Protein AF-A0A925X232-F1 (afdb_monomer_lite)

Structure (mmCIF, N/CA/C/O backbone):
data_AF-A0A925X232-F1
#
_entry.id   AF-A0A925X232-F1
#
loop_
_atom_site.group_PDB
_atom_site.id
_atom_site.type_symbol
_atom_site.label_atom_id
_atom_site.label_alt_id
_atom_site.label_comp_id
_atom_site.label_asym_id
_atom_site.label_entity_id
_atom_site.label_seq_id
_atom_site.pdbx_PDB_ins_code
_atom_site.Cartn_x
_atom_site.Cartn_y
_atom_site.Cartn_z
_atom_site.occupancy
_atom_site.B_iso_or_equiv
_atom_site.auth_seq_id
_atom_site.auth_comp_id
_atom_site.auth_asym_id
_atom_site.auth_atom_id
_atom_site.pdbx_PDB_model_num
ATOM 1 N N . ALA A 1 1 ? -29.803 0.325 6.740 1.00 43.59 1 ALA A N 1
ATOM 2 C CA . ALA A 1 1 ? -29.887 1.778 6.479 1.00 43.59 1 ALA A CA 1
ATOM 3 C C . ALA A 1 1 ? -28.722 2.531 7.123 1.00 43.59 1 ALA A C 1
ATOM 5 O O . ALA A 1 1 ? -27.833 2.917 6.386 1.00 43.59 1 ALA A O 1
ATOM 6 N N . LEU A 1 2 ? -28.638 2.641 8.457 1.00 39.12 2 LEU A N 1
ATOM 7 C CA . LEU A 1 2 ? -27.626 3.459 9.152 1.00 39.12 2 LEU A CA 1
ATOM 8 C C . LEU A 1 2 ? -26.164 3.173 8.756 1.00 39.12 2 LEU A C 1
ATOM 10 O O . LEU A 1 2 ? -25.426 4.108 8.491 1.00 39.12 2 LEU A O 1
ATOM 14 N N . THR A 1 3 ? -25.744 1.910 8.648 1.00 36.03 3 THR A N 1
ATOM 15 C CA . THR A 1 3 ? -24.366 1.562 8.241 1.00 36.03 3 THR A CA 1
ATOM 16 C C . THR A 1 3 ? -24.062 1.985 6.804 1.00 36.03 3 THR A C 1
ATOM 18 O O . THR A 1 3 ? -23.016 2.563 6.543 1.00 36.03 3 THR A O 1
ATOM 21 N N . ILE A 1 4 ? -25.006 1.762 5.883 1.00 44.44 4 ILE A N 1
ATOM 22 C CA . ILE A 1 4 ? -24.904 2.215 4.488 1.00 44.44 4 ILE A CA 1
ATOM 23 C C . ILE A 1 4 ? -24.858 3.742 4.452 1.00 44.44 4 ILE A C 1
ATOM 25 O O . ILE A 1 4 ? -24.004 4.308 3.782 1.00 44.44 4 ILE A O 1
ATOM 29 N N . SER A 1 5 ? -25.710 4.411 5.231 1.00 51.12 5 SER A N 1
ATOM 30 C CA . SER A 1 5 ? -25.704 5.864 5.364 1.00 51.12 5 SER A CA 1
ATOM 31 C C . SER A 1 5 ? -24.384 6.369 5.928 1.00 51.12 5 SER A C 1
ATOM 33 O O . SER A 1 5 ? -23.871 7.323 5.381 1.00 51.12 5 SER A O 1
ATOM 35 N N . ILE A 1 6 ? -23.788 5.729 6.938 1.00 49.84 6 ILE A N 1
ATOM 36 C CA . ILE A 1 6 ? -22.496 6.124 7.524 1.00 49.84 6 ILE A CA 1
ATOM 37 C C . ILE A 1 6 ? -21.345 5.886 6.552 1.00 49.84 6 ILE A C 1
ATOM 39 O O . ILE A 1 6 ? -20.446 6.712 6.479 1.00 49.84 6 ILE A O 1
ATOM 43 N N . THR A 1 7 ? -21.363 4.804 5.776 1.00 44.09 7 THR A N 1
ATOM 44 C CA . THR A 1 7 ? -20.347 4.558 4.747 1.00 44.09 7 THR A CA 1
ATOM 45 C C . THR A 1 7 ? -20.492 5.538 3.584 1.00 44.09 7 THR A C 1
ATOM 47 O O . THR A 1 7 ? -19.512 6.139 3.163 1.00 44.09 7 THR A O 1
ATOM 50 N N . ILE A 1 8 ? -21.708 5.784 3.093 1.00 54.88 8 ILE A N 1
ATOM 51 C CA . ILE A 1 8 ? -21.952 6.780 2.041 1.00 54.88 8 ILE A CA 1
ATOM 52 C C . ILE A 1 8 ? -21.641 8.191 2.556 1.00 54.88 8 ILE A C 1
ATOM 54 O O . ILE A 1 8 ? -20.971 8.950 1.862 1.00 54.88 8 ILE A O 1
ATOM 58 N N . LEU A 1 9 ? -22.052 8.531 3.781 1.00 54.78 9 LEU A N 1
ATOM 59 C CA . LEU A 1 9 ? -21.743 9.798 4.444 1.00 54.78 9 LEU A CA 1
ATOM 60 C C . LEU A 1 9 ? -20.267 9.917 4.768 1.00 54.78 9 LEU A C 1
ATOM 62 O O . LEU A 1 9 ? -19.789 11.035 4.756 1.00 54.78 9 LEU A O 1
ATOM 66 N N . SER A 1 10 ? -19.520 8.845 5.026 1.00 47.72 10 SER A N 1
ATOM 67 C CA . SER A 1 10 ? -18.073 8.941 5.218 1.00 47.72 10 SER A CA 1
ATOM 68 C C . SER A 1 10 ? -17.380 9.198 3.885 1.00 47.72 10 SER A C 1
ATOM 70 O O . SER A 1 10 ? -16.525 10.071 3.830 1.00 47.72 10 SER A O 1
ATOM 72 N N . PHE A 1 11 ? -17.815 8.573 2.786 1.00 50.44 11 PHE A N 1
ATOM 73 C CA . PHE A 1 11 ? -17.348 8.933 1.442 1.00 50.44 11 PHE A CA 1
ATOM 74 C C . PHE A 1 11 ? -17.720 10.374 1.062 1.00 50.44 11 PHE A C 1
ATOM 76 O O . PHE A 1 11 ? -16.871 11.101 0.547 1.00 50.44 11 PHE A O 1
ATOM 83 N N . TYR A 1 12 ? -18.946 10.821 1.353 1.00 64.25 12 TYR A N 1
ATOM 84 C CA . TYR A 1 12 ? -19.397 12.193 1.098 1.00 64.25 12 TYR A CA 1
ATOM 85 C C . TYR A 1 12 ? -18.728 13.215 2.015 1.00 64.25 12 TYR A C 1
ATOM 87 O O . TYR A 1 12 ? -18.355 14.277 1.540 1.00 64.25 12 TYR A O 1
ATOM 95 N N . SER A 1 13 ? -18.530 12.901 3.293 1.00 53.22 13 SER A N 1
ATOM 96 C CA . SER A 1 13 ? -17.837 13.755 4.266 1.00 53.22 13 SER A CA 1
ATOM 97 C C . SER A 1 13 ? -16.356 13.840 3.948 1.00 53.22 13 SER A C 1
ATOM 99 O O . SER A 1 13 ? -15.795 14.923 4.022 1.00 53.22 13 SER A O 1
ATOM 101 N N . VAL A 1 14 ? -15.725 12.737 3.528 1.00 52.53 14 VAL A N 1
ATOM 102 C CA . VAL A 1 14 ? -14.358 12.759 3.000 1.00 52.53 14 VAL A CA 1
ATOM 103 C C . VAL A 1 14 ? -14.327 13.631 1.755 1.00 52.53 14 VAL A C 1
ATOM 105 O O . VAL A 1 14 ? -13.532 14.554 1.717 1.00 52.53 14 VAL A O 1
ATOM 108 N N . ARG A 1 15 ? -15.225 13.431 0.782 1.00 55.16 15 ARG A N 1
ATOM 109 C CA . ARG A 1 15 ? -15.317 14.272 -0.423 1.00 55.16 15 ARG A CA 1
ATOM 110 C C . ARG A 1 15 ? -15.551 15.752 -0.097 1.00 55.16 15 ARG A C 1
ATOM 112 O O . ARG A 1 15 ? -14.930 16.604 -0.717 1.00 55.16 15 ARG A O 1
ATOM 119 N N . TRP A 1 16 ? -16.414 16.064 0.865 1.00 71.44 16 TRP A N 1
ATOM 120 C CA . TRP A 1 16 ? -16.738 17.424 1.294 1.00 71.44 16 TRP A CA 1
ATOM 121 C C . TRP A 1 16 ? -15.577 18.078 2.049 1.00 71.44 16 TRP A C 1
ATOM 123 O O . TRP A 1 16 ? -15.181 19.186 1.705 1.00 71.44 16 TRP A O 1
ATOM 133 N N . ALA A 1 17 ? -14.970 17.380 3.011 1.00 53.12 17 ALA A N 1
ATOM 134 C CA . ALA A 1 17 ? -13.800 17.863 3.743 1.00 53.12 17 ALA A CA 1
ATOM 135 C C . ALA A 1 17 ? -12.609 18.069 2.800 1.00 53.12 17 ALA A C 1
ATOM 137 O O . ALA A 1 17 ? -11.883 19.050 2.898 1.00 53.12 17 ALA A O 1
ATOM 138 N N . VAL A 1 18 ? -12.444 17.167 1.839 1.00 50.31 18 VAL A N 1
ATOM 139 C CA . VAL A 1 18 ? -11.469 17.287 0.760 1.00 50.31 18 VAL A CA 1
ATOM 140 C C . VAL A 1 18 ? -11.772 18.547 -0.065 1.00 50.31 18 VAL A C 1
ATOM 142 O O . VAL A 1 18 ? -10.903 19.411 -0.140 1.00 50.31 18 VAL A O 1
ATOM 145 N N . ASN A 1 19 ? -13.011 18.742 -0.535 1.00 56.12 19 ASN A N 1
ATOM 146 C CA . ASN A 1 19 ? -13.443 19.946 -1.264 1.00 56.12 19 ASN A CA 1
ATOM 147 C C . ASN A 1 19 ? -13.218 21.267 -0.509 1.00 56.12 19 ASN A C 1
ATOM 149 O O . ASN A 1 19 ? -12.920 22.272 -1.147 1.00 56.12 19 ASN A O 1
ATOM 153 N N . TYR A 1 20 ? -13.395 21.281 0.814 1.00 59.12 20 TYR A N 1
ATOM 154 C CA . TYR A 1 20 ? -13.383 22.511 1.608 1.00 59.12 20 TYR A CA 1
ATOM 155 C C . TYR A 1 20 ? -11.999 22.867 2.174 1.00 59.12 20 TYR A C 1
ATOM 157 O O . TYR A 1 20 ? -11.682 24.044 2.320 1.00 59.12 20 TYR A O 1
ATOM 165 N N . PHE A 1 21 ? -11.166 21.868 2.489 1.00 51.00 21 PHE A N 1
ATOM 166 C CA . PHE A 1 21 ? -9.892 22.074 3.193 1.00 51.00 21 PHE A CA 1
ATOM 167 C C . PHE A 1 21 ? -8.639 21.877 2.333 1.00 51.00 21 PHE A C 1
ATOM 169 O O . PHE A 1 21 ? -7.534 22.116 2.823 1.00 51.00 21 PHE A O 1
ATOM 176 N N . ALA A 1 22 ? -8.753 21.434 1.078 1.00 44.62 22 ALA A N 1
ATOM 177 C CA . ALA A 1 22 ? -7.570 21.327 0.230 1.00 44.62 22 ALA A CA 1
ATOM 178 C C . ALA A 1 22 ? -7.110 22.700 -0.294 1.00 44.62 22 ALA A C 1
ATOM 180 O O . ALA A 1 22 ? -7.938 23.518 -0.698 1.00 44.62 22 ALA A O 1
ATOM 181 N N . PRO A 1 23 ? -5.791 22.963 -0.309 1.00 41.16 23 PRO A N 1
ATOM 182 C CA . PRO A 1 23 ? -5.246 24.203 -0.848 1.00 41.16 23 PRO A CA 1
ATOM 183 C C . PRO A 1 23 ? -5.567 24.354 -2.344 1.00 41.16 23 PRO A C 1
ATOM 185 O O . PRO A 1 23 ? -5.636 23.367 -3.079 1.00 41.16 23 PRO A O 1
ATOM 188 N N . LYS A 1 24 ? -5.753 25.604 -2.793 1.00 45.56 24 LYS A N 1
ATOM 189 C CA . LYS A 1 24 ? -6.000 25.941 -4.205 1.00 45.56 24 LYS A CA 1
ATOM 190 C C . LYS A 1 24 ? -4.838 25.485 -5.096 1.00 45.56 24 LYS A C 1
ATOM 192 O O . LYS A 1 24 ? -3.680 25.609 -4.709 1.00 45.56 24 LYS A O 1
ATOM 197 N N . THR A 1 25 ? -5.210 25.006 -6.286 1.00 44.69 25 THR A N 1
ATOM 198 C CA . THR A 1 25 ? -4.394 24.687 -7.473 1.00 44.69 25 THR A CA 1
ATOM 199 C C . THR A 1 25 ? -2.964 25.218 -7.415 1.00 44.69 25 THR A C 1
ATOM 201 O O . THR A 1 25 ? -2.731 26.419 -7.547 1.00 44.69 25 THR A O 1
ATOM 204 N N . VAL A 1 26 ? -2.002 24.312 -7.280 1.00 41.12 26 VAL A N 1
ATOM 205 C CA . VAL A 1 26 ? -0.580 24.622 -7.434 1.00 41.12 26 VAL A CA 1
ATOM 206 C C . VAL A 1 26 ? -0.100 23.874 -8.675 1.00 41.12 26 VAL A C 1
ATOM 208 O O . VAL A 1 26 ? -0.527 22.742 -8.916 1.00 41.12 26 VAL A O 1
ATOM 211 N N . ALA A 1 27 ? 0.739 24.514 -9.491 1.00 45.81 27 ALA A N 1
ATOM 212 C CA . ALA A 1 27 ? 1.259 23.914 -10.715 1.00 45.81 27 ALA A CA 1
ATOM 213 C C . ALA A 1 27 ? 1.871 22.533 -10.418 1.00 45.81 27 ALA A C 1
ATOM 215 O O . ALA A 1 27 ? 2.643 22.383 -9.471 1.00 45.81 27 ALA A O 1
ATOM 216 N N . PHE A 1 28 ? 1.515 21.527 -11.220 1.00 41.28 28 PHE A N 1
ATOM 217 C CA . PHE A 1 28 ? 1.884 20.118 -11.020 1.00 41.28 28 PHE A CA 1
ATOM 218 C C . PHE A 1 28 ? 3.396 19.911 -10.801 1.00 41.28 28 PHE A C 1
ATOM 220 O O . PHE A 1 28 ? 3.807 19.142 -9.933 1.00 41.28 28 PHE A O 1
ATOM 227 N N . GLU A 1 29 ? 4.227 20.668 -11.518 1.00 46.31 29 GLU A N 1
ATOM 228 C CA . GLU A 1 29 ? 5.691 20.625 -11.402 1.00 46.31 29 GLU A CA 1
ATOM 229 C C . GLU A 1 29 ? 6.214 21.156 -10.055 1.00 46.31 29 GLU A C 1
ATOM 231 O O . GLU A 1 29 ? 7.268 20.723 -9.593 1.00 46.31 29 GLU A O 1
ATOM 236 N N . ALA A 1 30 ? 5.463 22.036 -9.385 1.00 43.41 30 ALA A N 1
ATOM 237 C CA . ALA A 1 30 ? 5.815 22.607 -8.085 1.00 43.41 30 ALA A CA 1
ATOM 238 C C . ALA A 1 30 ? 5.356 21.747 -6.888 1.00 43.41 30 ALA A C 1
ATOM 240 O O . ALA A 1 30 ? 5.832 21.952 -5.771 1.00 43.41 30 ALA A O 1
ATOM 241 N N . LEU A 1 31 ? 4.451 20.779 -7.095 1.00 42.81 31 LEU A N 1
ATOM 242 C CA . LEU A 1 31 ? 3.881 19.950 -6.022 1.00 42.81 31 LEU A CA 1
ATOM 243 C C . LEU A 1 31 ? 4.514 18.571 -5.854 1.00 42.81 31 LEU A C 1
ATOM 245 O O . LEU A 1 31 ? 4.272 17.933 -4.827 1.00 42.81 31 LEU A O 1
ATOM 249 N N . ALA A 1 32 ? 5.302 18.096 -6.819 1.00 43.72 32 ALA A N 1
ATOM 250 C CA . ALA A 1 32 ? 5.958 16.793 -6.748 1.00 43.72 32 ALA A CA 1
ATOM 251 C C . ALA A 1 32 ? 7.129 16.813 -5.744 1.00 43.72 32 ALA A C 1
ATOM 253 O O . ALA A 1 32 ? 8.289 16.586 -6.0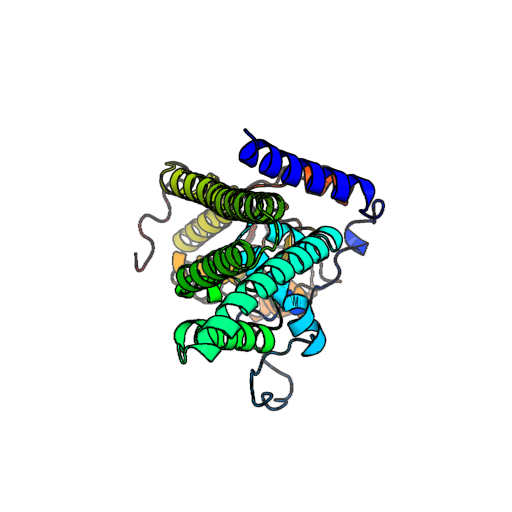92 1.00 43.72 32 ALA A O 1
ATOM 254 N N . GLN A 1 33 ? 6.836 17.092 -4.473 1.00 45.75 33 GLN A N 1
ATOM 255 C CA . GLN A 1 33 ? 7.783 16.902 -3.390 1.00 45.75 33 GLN A CA 1
ATOM 256 C C . GLN A 1 33 ? 8.082 15.410 -3.279 1.00 45.75 33 GLN A C 1
ATOM 258 O O . GLN A 1 33 ? 7.189 14.558 -3.237 1.00 45.75 33 GLN A O 1
ATOM 263 N N . ILE A 1 34 ? 9.373 15.095 -3.262 1.00 40.97 34 ILE A N 1
ATOM 264 C CA . ILE A 1 34 ? 9.848 13.750 -2.977 1.00 40.97 34 ILE A CA 1
ATOM 265 C C . ILE A 1 34 ? 9.330 13.394 -1.585 1.00 40.97 34 ILE A C 1
ATOM 267 O O . ILE A 1 34 ? 9.627 14.100 -0.626 1.00 40.97 34 ILE A O 1
ATOM 271 N N . ASP A 1 35 ? 8.569 12.307 -1.475 1.00 44.50 35 ASP A N 1
ATOM 272 C CA . ASP A 1 35 ? 8.321 11.666 -0.191 1.00 44.50 35 ASP A CA 1
ATOM 273 C C . ASP A 1 35 ? 9.457 10.653 0.029 1.00 44.50 35 ASP A C 1
ATOM 275 O O . ASP A 1 35 ? 9.360 9.515 -0.445 1.00 44.50 35 ASP A O 1
ATOM 279 N N . PRO A 1 36 ? 10.567 11.029 0.699 1.00 39.50 36 PRO A N 1
ATOM 280 C CA . PRO A 1 36 ? 11.709 10.137 0.878 1.00 39.50 36 PRO A CA 1
ATOM 281 C C . PRO A 1 36 ? 11.335 8.867 1.646 1.00 39.50 36 PRO A C 1
ATOM 283 O O . PRO A 1 36 ? 12.062 7.880 1.583 1.00 39.50 36 PRO A O 1
ATOM 286 N N . SER A 1 37 ? 10.193 8.855 2.343 1.00 40.78 37 SER A N 1
ATOM 287 C CA . SER A 1 37 ? 9.725 7.674 3.055 1.00 40.78 37 SER A CA 1
ATOM 288 C C . SER A 1 37 ? 9.126 6.606 2.122 1.00 40.78 37 SER A C 1
ATOM 290 O O . SER A 1 37 ? 9.208 5.426 2.445 1.00 40.78 37 SER A O 1
ATOM 292 N N . ALA A 1 38 ? 8.625 6.972 0.932 1.00 38.72 38 ALA A N 1
ATOM 293 C CA . ALA A 1 38 ? 8.134 6.026 -0.083 1.00 38.72 38 ALA A CA 1
ATOM 294 C C . ALA A 1 38 ? 9.251 5.392 -0.942 1.00 38.72 38 ALA A C 1
ATOM 296 O O . ALA A 1 38 ? 8.985 4.473 -1.711 1.00 38.72 38 ALA A O 1
ATOM 297 N N . ILE A 1 39 ? 10.490 5.886 -0.827 1.00 42.16 39 ILE A N 1
ATOM 298 C CA . ILE A 1 39 ? 11.656 5.460 -1.625 1.00 42.16 39 ILE A CA 1
ATOM 299 C C . ILE A 1 39 ? 12.419 4.300 -0.963 1.00 42.16 39 ILE A C 1
ATOM 301 O O . ILE A 1 39 ? 13.163 3.582 -1.623 1.00 42.16 39 ILE A O 1
ATOM 305 N N . LEU A 1 40 ? 12.223 4.075 0.337 1.00 41.25 40 LEU A N 1
ATOM 306 C CA . LEU A 1 40 ? 13.104 3.220 1.143 1.00 41.25 40 LEU A CA 1
ATOM 307 C C . LEU A 1 40 ? 12.519 1.836 1.467 1.00 41.25 40 LEU A C 1
ATOM 309 O O . LEU A 1 40 ? 13.087 1.109 2.277 1.00 41.25 40 LEU A O 1
ATOM 313 N N . GLY A 1 41 ? 11.384 1.485 0.859 1.00 36.94 41 GLY A N 1
ATOM 314 C CA . GLY A 1 41 ? 10.604 0.305 1.229 1.00 36.94 41 GLY A CA 1
ATOM 315 C C . GLY A 1 41 ? 11.040 -1.021 0.611 1.00 36.94 41 GLY A C 1
ATOM 316 O O . GLY A 1 41 ? 10.651 -2.045 1.150 1.00 36.94 41 GLY A O 1
ATOM 317 N N . ASP A 1 42 ? 11.813 -1.044 -0.477 1.00 35.00 42 ASP A N 1
ATOM 318 C CA . ASP A 1 42 ? 12.247 -2.306 -1.087 1.00 35.00 42 ASP A CA 1
ATOM 319 C C . ASP A 1 42 ? 13.458 -2.095 -2.018 1.00 35.00 42 ASP A C 1
ATOM 321 O O . ASP A 1 42 ? 13.346 -1.515 -3.097 1.00 35.00 42 ASP A O 1
ATOM 325 N N . THR A 1 43 ? 14.617 -2.635 -1.617 1.00 35.66 43 THR A N 1
ATOM 326 C CA . THR A 1 43 ? 15.815 -2.887 -2.451 1.00 35.66 43 THR A CA 1
ATOM 327 C C . THR A 1 43 ? 16.451 -1.676 -3.159 1.00 35.66 43 THR A C 1
ATOM 329 O O . THR A 1 43 ? 16.371 -1.535 -4.375 1.00 35.66 43 THR A O 1
ATOM 332 N N . GLN A 1 44 ? 17.202 -0.854 -2.416 1.00 34.41 44 GLN A N 1
ATOM 333 C CA . GLN A 1 44 ? 18.351 -0.142 -2.993 1.00 34.41 44 GLN A CA 1
ATOM 334 C C . GLN A 1 44 ? 19.637 -0.908 -2.647 1.00 34.41 44 GLN A C 1
ATOM 336 O O . GLN A 1 44 ? 20.158 -0.789 -1.540 1.00 34.41 44 GLN A O 1
ATOM 341 N N . LEU A 1 45 ? 20.173 -1.670 -3.604 1.00 35.19 45 LEU A N 1
ATOM 342 C CA . LEU A 1 45 ? 21.614 -1.922 -3.664 1.00 35.19 45 LEU A CA 1
ATOM 343 C C . LEU A 1 45 ? 22.258 -0.615 -4.144 1.00 35.19 45 LEU A C 1
ATOM 345 O O . LEU A 1 45 ? 22.444 -0.399 -5.337 1.00 35.19 45 LEU A O 1
ATOM 349 N N . THR A 1 46 ? 22.506 0.320 -3.226 1.00 36.00 46 THR A N 1
ATOM 350 C CA . THR A 1 46 ? 23.349 1.482 -3.531 1.00 36.00 46 THR A CA 1
ATOM 351 C C . THR A 1 46 ? 24.801 1.031 -3.568 1.00 36.00 46 THR A C 1
ATOM 353 O O . THR A 1 46 ? 25.425 0.864 -2.521 1.00 36.00 46 THR A O 1
ATOM 356 N N . GLU A 1 47 ? 25.340 0.866 -4.774 1.00 38.53 47 GLU A N 1
ATOM 357 C CA . GLU A 1 47 ? 26.770 1.035 -5.011 1.00 38.53 47 GLU A CA 1
ATOM 358 C C . GLU A 1 47 ? 27.160 2.468 -4.613 1.00 38.53 47 GLU A C 1
ATOM 360 O O . GLU A 1 47 ? 26.500 3.434 -4.994 1.00 38.53 47 GLU A O 1
ATOM 365 N N . THR A 1 48 ? 28.257 2.594 -3.867 1.00 37.94 48 THR A N 1
ATOM 366 C CA . THR A 1 48 ? 28.981 3.836 -3.530 1.00 37.94 48 THR A CA 1
ATOM 367 C C . THR A 1 48 ? 28.333 4.782 -2.503 1.00 37.94 48 THR A C 1
ATOM 369 O O . THR A 1 48 ? 27.578 5.694 -2.825 1.00 37.94 48 THR A O 1
ATOM 372 N N . GLY A 1 49 ? 28.719 4.614 -1.229 1.00 31.80 49 GLY A N 1
ATOM 373 C CA . GLY A 1 49 ? 28.553 5.639 -0.191 1.00 31.80 49 GLY A CA 1
ATOM 374 C C . GLY A 1 49 ? 28.552 5.087 1.236 1.00 31.80 49 GLY A C 1
ATOM 375 O O . GLY A 1 49 ? 27.498 4.697 1.726 1.00 31.80 49 GLY A O 1
ATOM 376 N N . GLY A 1 50 ? 29.732 5.076 1.873 1.00 30.83 50 GLY A N 1
ATOM 377 C CA . GLY A 1 50 ? 30.006 4.922 3.314 1.00 30.83 50 GLY A CA 1
ATOM 378 C C . GLY A 1 50 ? 28.956 4.209 4.174 1.00 30.83 50 GLY A C 1
ATOM 379 O O . GLY A 1 50 ? 27.933 4.785 4.548 1.00 30.83 50 GLY A O 1
ATOM 380 N N . THR A 1 51 ? 29.263 2.978 4.576 1.00 33.91 51 THR A N 1
ATOM 381 C CA . THR A 1 51 ? 28.550 2.204 5.599 1.00 33.91 51 THR A CA 1
ATOM 382 C C . THR A 1 51 ? 28.539 2.939 6.943 1.00 33.91 51 THR A C 1
ATOM 384 O O . THR A 1 51 ? 29.396 2.722 7.795 1.00 33.91 51 THR A O 1
ATOM 387 N N . LYS A 1 52 ? 27.550 3.812 7.161 1.00 38.03 52 LYS A N 1
ATOM 388 C CA . LYS A 1 52 ? 27.118 4.157 8.519 1.00 38.03 52 LYS A CA 1
ATOM 389 C C . LYS A 1 52 ? 26.433 2.926 9.105 1.00 38.03 52 LYS A C 1
ATOM 391 O O . LYS A 1 52 ? 25.552 2.361 8.455 1.00 38.03 52 LYS A O 1
ATOM 396 N N . ALA A 1 53 ? 26.903 2.506 10.277 1.00 34.59 53 ALA A N 1
ATOM 397 C CA . ALA A 1 53 ? 26.478 1.286 10.947 1.00 34.59 53 ALA A CA 1
ATOM 398 C C . ALA A 1 53 ? 24.941 1.204 11.062 1.00 34.59 53 ALA A C 1
ATOM 400 O O . ALA A 1 53 ? 24.291 2.234 11.268 1.00 34.59 53 ALA A O 1
ATOM 401 N N . PRO A 1 54 ? 24.353 0.006 10.901 1.00 40.47 54 PRO A N 1
ATOM 402 C CA . PRO A 1 54 ? 22.934 -0.211 11.140 1.00 40.47 54 PRO A CA 1
ATOM 403 C C . PRO A 1 54 ? 22.588 0.182 12.581 1.00 40.47 54 PRO A C 1
ATOM 405 O O . PRO A 1 54 ? 23.235 -0.261 13.526 1.00 40.47 54 PRO A O 1
ATOM 408 N N . ASP A 1 55 ? 21.574 1.032 12.735 1.00 44.66 55 ASP A N 1
ATOM 409 C CA . ASP A 1 55 ? 21.023 1.378 14.044 1.00 44.66 55 ASP A CA 1
ATOM 410 C C . ASP A 1 55 ? 20.408 0.113 14.660 1.00 44.66 55 ASP A C 1
ATOM 412 O O . ASP A 1 55 ? 19.616 -0.572 13.997 1.00 44.66 55 ASP A O 1
ATOM 416 N N . ILE A 1 56 ? 20.825 -0.212 15.888 1.00 46.88 56 ILE A N 1
ATOM 417 C CA . ILE A 1 56 ? 20.852 -1.567 16.479 1.00 46.88 56 ILE A CA 1
ATOM 418 C C . ILE A 1 56 ? 19.474 -2.251 16.540 1.00 46.88 56 ILE A C 1
ATOM 420 O O . ILE A 1 56 ? 19.412 -3.472 16.654 1.00 46.88 56 ILE A O 1
ATOM 424 N N . PHE A 1 57 ? 18.368 -1.518 16.372 1.00 50.69 57 PHE A N 1
ATOM 425 C CA . PHE A 1 57 ? 17.031 -2.116 16.346 1.00 50.69 57 PHE A CA 1
ATOM 426 C C . PHE A 1 57 ? 16.360 -2.250 14.969 1.00 50.69 57 PHE A C 1
ATOM 428 O O . PHE A 1 57 ? 15.481 -3.100 14.868 1.00 50.69 57 PHE A O 1
ATOM 435 N N . THR A 1 58 ? 16.722 -1.512 13.898 1.00 46.97 58 THR A N 1
ATOM 436 C CA . THR A 1 58 ? 15.976 -1.662 12.614 1.00 46.97 58 THR A CA 1
ATOM 437 C C . THR A 1 58 ? 16.661 -1.390 11.278 1.00 46.97 58 THR A C 1
ATOM 439 O O . THR A 1 58 ? 16.054 -1.713 10.259 1.00 46.97 58 THR A O 1
ATOM 442 N N . GLY A 1 59 ? 17.859 -0.807 11.189 1.00 46.19 59 GLY A N 1
ATOM 443 C CA . GLY A 1 59 ? 18.524 -0.634 9.881 1.00 46.19 59 GLY A CA 1
ATOM 444 C C . GLY A 1 59 ? 17.725 0.107 8.780 1.00 46.19 59 GLY A C 1
ATOM 445 O O . GLY A 1 59 ? 18.131 0.085 7.619 1.00 46.19 59 GLY A O 1
ATOM 446 N N . THR A 1 60 ? 16.608 0.782 9.091 1.00 44.53 60 THR A N 1
ATOM 447 C CA . THR A 1 60 ? 15.803 1.515 8.101 1.00 44.53 60 THR A CA 1
ATOM 448 C C . THR A 1 60 ? 16.186 2.992 8.099 1.00 44.53 60 THR A C 1
ATOM 450 O O . THR A 1 60 ? 16.048 3.697 9.096 1.00 44.53 60 THR A O 1
ATOM 453 N N . ARG A 1 61 ? 16.647 3.497 6.945 1.00 47.00 61 ARG A N 1
ATOM 454 C CA . ARG A 1 61 ? 17.057 4.900 6.709 1.00 47.00 61 ARG A CA 1
ATOM 455 C C . ARG A 1 61 ? 15.879 5.902 6.703 1.00 47.00 61 ARG A C 1
ATOM 457 O O . ARG A 1 61 ? 15.873 6.852 5.926 1.00 47.00 61 ARG A O 1
ATOM 464 N N . GLY A 1 62 ? 14.853 5.711 7.532 1.00 52.88 62 GLY A N 1
ATOM 465 C CA . GLY A 1 62 ? 13.715 6.627 7.624 1.00 52.88 62 GLY A CA 1
ATOM 466 C C . GLY A 1 62 ? 14.013 7.817 8.538 1.00 52.88 62 GLY A C 1
ATOM 467 O O . GLY A 1 62 ? 14.238 7.628 9.726 1.00 52.88 62 GLY A O 1
ATOM 468 N N . ARG A 1 63 ? 13.934 9.053 8.023 1.00 55.59 63 ARG A N 1
ATOM 469 C CA . ARG A 1 63 ? 14.059 10.306 8.809 1.00 55.59 63 ARG A CA 1
ATOM 470 C C . ARG A 1 63 ? 12.936 10.535 9.845 1.00 55.59 63 ARG A C 1
ATOM 472 O O . ARG A 1 63 ? 12.927 11.580 10.489 1.00 55.59 63 ARG A O 1
ATOM 479 N N . SER A 1 64 ? 11.976 9.619 10.003 1.00 65.38 64 SER A N 1
ATOM 480 C CA . SER A 1 64 ? 10.897 9.779 10.986 1.00 65.38 64 SER A CA 1
ATOM 481 C C . SER A 1 64 ? 11.376 9.331 12.371 1.00 65.38 64 SER A C 1
ATOM 483 O O . SER A 1 64 ? 11.732 8.168 12.578 1.00 65.38 64 SER A O 1
ATOM 485 N N . GLY A 1 65 ? 11.423 10.269 13.321 1.00 80.06 65 GLY A N 1
ATOM 486 C CA . GLY A 1 65 ? 11.780 9.978 14.712 1.00 80.06 65 GLY A CA 1
ATOM 487 C C . GLY A 1 65 ? 10.711 9.134 15.414 1.00 80.06 65 GLY A C 1
ATOM 488 O O . GLY A 1 65 ? 9.545 9.144 15.013 1.00 80.06 65 GLY A O 1
ATOM 489 N N . TYR A 1 66 ? 11.077 8.436 16.493 1.00 84.12 66 TYR A N 1
ATOM 490 C CA . TYR A 1 66 ? 10.166 7.541 17.227 1.00 84.12 66 TYR A CA 1
ATOM 491 C C . TYR A 1 66 ? 8.856 8.211 17.662 1.00 84.12 66 TYR A C 1
ATOM 493 O O . TYR A 1 66 ? 7.802 7.589 17.572 1.00 84.12 66 TYR A O 1
ATOM 501 N N . VAL A 1 67 ? 8.887 9.496 18.034 1.00 85.12 67 VAL A N 1
ATOM 502 C CA . VAL A 1 67 ? 7.678 10.270 18.371 1.00 85.12 67 VAL A CA 1
ATOM 503 C C . VAL A 1 67 ? 6.717 10.344 17.185 1.00 85.12 67 VAL A C 1
ATOM 505 O O . VAL A 1 67 ? 5.532 10.071 17.335 1.00 85.12 67 VAL A O 1
ATOM 508 N N . THR A 1 68 ? 7.213 10.652 15.984 1.00 83.88 68 THR A N 1
ATOM 509 C CA . THR A 1 68 ? 6.366 10.713 14.780 1.00 83.88 68 THR A CA 1
ATOM 510 C C . THR A 1 68 ? 5.800 9.346 14.403 1.00 83.88 68 THR A C 1
ATOM 512 O O . THR A 1 68 ? 4.643 9.260 13.995 1.00 83.88 68 THR A O 1
ATOM 515 N N . ARG A 1 69 ? 6.575 8.270 14.601 1.00 86.75 69 ARG A N 1
ATOM 516 C CA . ARG A 1 69 ? 6.112 6.891 14.391 1.00 86.75 69 ARG A CA 1
ATOM 517 C C . ARG A 1 69 ? 5.000 6.536 15.369 1.00 86.75 69 ARG A C 1
ATOM 519 O O . ARG A 1 69 ? 3.953 6.064 14.943 1.00 86.75 69 ARG A O 1
ATOM 526 N N . LEU A 1 70 ? 5.201 6.842 16.652 1.00 89.56 70 LEU A N 1
ATOM 527 C CA . LEU A 1 70 ? 4.204 6.629 17.693 1.00 89.56 70 LEU A CA 1
ATOM 528 C C . LEU A 1 70 ? 2.936 7.434 17.410 1.00 89.56 70 LEU A C 1
ATOM 530 O O . LEU A 1 70 ? 1.862 6.856 17.402 1.00 89.56 70 LEU A O 1
ATOM 534 N N . LEU A 1 71 ? 3.031 8.728 17.094 1.00 87.69 71 LEU A N 1
ATOM 535 C CA . LEU A 1 71 ? 1.866 9.546 16.728 1.00 87.69 71 LEU A CA 1
ATOM 536 C 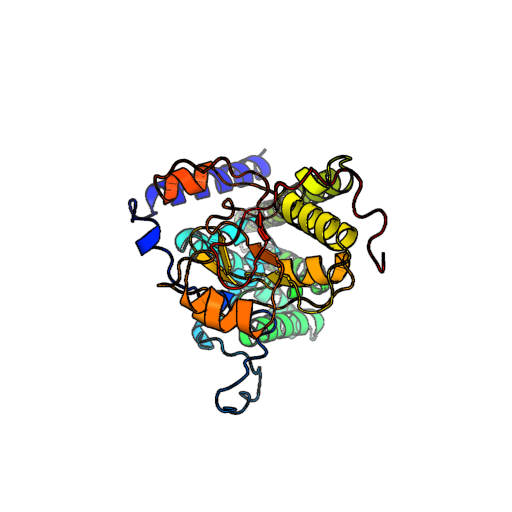C . LEU A 1 71 ? 1.118 8.970 15.516 1.00 87.69 71 LEU A C 1
ATOM 538 O O . LEU A 1 71 ? -0.112 8.986 15.487 1.00 87.69 71 LEU A O 1
ATOM 542 N N . GLY A 1 72 ? 1.850 8.399 14.557 1.00 88.56 72 GLY A N 1
ATOM 543 C CA . GLY A 1 72 ? 1.303 7.679 13.412 1.00 88.56 72 GLY A CA 1
ATOM 544 C C . GLY A 1 72 ? 0.730 6.294 13.732 1.00 88.56 72 GLY A C 1
ATOM 545 O O . GLY A 1 72 ? 0.151 5.681 12.838 1.00 88.56 72 GLY A O 1
ATOM 546 N N . TYR A 1 73 ? 0.828 5.786 14.964 1.00 93.38 73 TYR A N 1
ATOM 547 C CA . TYR A 1 73 ? 0.382 4.436 15.328 1.00 93.38 73 TYR A CA 1
ATOM 548 C C . TYR A 1 73 ? -1.089 4.186 15.003 1.00 93.38 73 TYR A C 1
ATOM 550 O O . TYR A 1 73 ? -1.431 3.136 14.459 1.00 93.38 73 TYR A O 1
ATOM 558 N N . GLY A 1 74 ? -1.952 5.184 15.216 1.00 94.62 74 GLY A N 1
ATOM 559 C CA . GLY A 1 74 ? -3.357 5.105 14.823 1.00 94.62 74 GLY A CA 1
ATOM 560 C C . GLY A 1 74 ? -3.547 4.749 13.341 1.00 94.62 74 GLY A C 1
ATOM 561 O O . GLY A 1 74 ? -4.402 3.930 13.007 1.00 94.62 74 GLY A O 1
ATOM 562 N N . THR A 1 75 ? -2.700 5.248 12.434 1.00 93.31 75 THR A N 1
ATOM 563 C CA . THR A 1 75 ? -2.833 4.932 10.997 1.00 93.31 75 THR A CA 1
ATOM 564 C C . THR A 1 75 ? -2.705 3.446 10.678 1.00 93.31 75 THR A C 1
ATOM 566 O O . THR A 1 75 ? -3.316 2.979 9.721 1.00 93.31 75 THR A O 1
ATOM 569 N N . TRP A 1 76 ? -1.987 2.668 11.495 1.00 94.00 76 TRP A N 1
ATOM 570 C CA . TRP A 1 76 ? -1.892 1.220 11.318 1.00 94.00 76 TRP A CA 1
ATOM 571 C C . TRP A 1 76 ? -3.248 0.536 11.485 1.00 94.00 76 TRP A C 1
ATOM 573 O O . TRP A 1 76 ? -3.639 -0.270 10.639 1.00 94.00 76 TRP A O 1
ATOM 583 N N . PHE A 1 77 ? -3.982 0.887 12.545 1.00 95.44 77 PHE A N 1
ATOM 584 C CA . PHE A 1 77 ? -5.304 0.325 12.817 1.00 95.44 77 PHE A CA 1
ATOM 585 C C . PHE A 1 77 ? -6.323 0.783 11.785 1.00 95.44 77 PHE A C 1
ATOM 587 O O . PHE A 1 77 ? -7.093 -0.035 11.284 1.00 95.44 77 PHE A O 1
ATOM 594 N N . SER A 1 78 ? -6.319 2.065 11.415 1.00 95.00 78 SER A N 1
ATOM 595 C CA . SER A 1 78 ? -7.282 2.547 10.427 1.00 95.00 78 SER A CA 1
ATOM 596 C C . SER A 1 78 ? -7.017 1.992 9.031 1.00 95.00 78 SER A C 1
ATOM 598 O O . SER A 1 78 ? -7.969 1.638 8.346 1.00 95.00 78 SER A O 1
ATOM 600 N N . TYR A 1 79 ? -5.758 1.814 8.620 1.00 92.44 79 TYR A N 1
ATOM 601 C CA . TYR A 1 79 ? -5.422 1.194 7.331 1.00 92.44 79 TYR A CA 1
ATOM 602 C C . TYR A 1 79 ? -5.702 -0.308 7.281 1.00 92.44 79 TYR A C 1
ATOM 604 O O . TYR A 1 79 ? -5.857 -0.847 6.180 1.00 92.44 79 TYR A O 1
ATOM 612 N N . LEU A 1 80 ? -5.706 -0.976 8.438 1.00 94.00 80 LEU A N 1
ATOM 613 C CA . LEU A 1 80 ? -6.088 -2.378 8.567 1.00 94.00 80 LEU A CA 1
ATOM 614 C C . LEU A 1 80 ? -7.610 -2.542 8.496 1.00 94.00 80 LEU A C 1
ATOM 616 O O . LEU A 1 80 ? -8.097 -3.387 7.758 1.00 94.00 80 LEU A O 1
ATOM 620 N N . LEU A 1 81 ? -8.352 -1.735 9.257 1.00 94.69 81 LEU A N 1
ATOM 621 C CA . LEU A 1 81 ? -9.796 -1.899 9.438 1.00 94.69 81 LEU A CA 1
ATOM 622 C C . LEU A 1 81 ? -10.627 -1.199 8.353 1.00 94.69 81 LEU A C 1
ATOM 624 O O . LEU A 1 81 ? -11.662 -1.715 7.937 1.00 94.69 81 LEU A O 1
ATOM 628 N N . TRP A 1 82 ? -10.157 -0.055 7.857 1.00 93.94 82 TRP A N 1
ATOM 629 C CA . TRP A 1 82 ? -10.788 0.727 6.796 1.00 93.94 82 TRP A CA 1
ATOM 630 C C . TRP A 1 82 ? -9.768 1.022 5.698 1.00 93.94 82 TRP A C 1
ATOM 632 O O . TRP A 1 82 ? -9.240 2.127 5.591 1.00 93.94 82 TRP A O 1
ATOM 642 N N . GLN A 1 83 ? -9.516 0.046 4.826 1.00 86.81 83 GLN A N 1
ATOM 643 C CA . GLN A 1 83 ? -8.573 0.188 3.712 1.00 86.81 83 GLN A CA 1
ATOM 644 C C . GLN A 1 83 ? -8.765 1.459 2.846 1.00 86.81 83 GLN A C 1
ATOM 646 O O . GLN A 1 83 ? -7.744 2.012 2.424 1.00 86.81 83 GLN A O 1
ATOM 651 N N . PRO A 1 84 ? -9.985 2.012 2.629 1.00 85.75 84 PRO A N 1
ATOM 652 C CA . PRO A 1 84 ? -10.146 3.305 1.955 1.00 85.75 84 PRO A CA 1
ATOM 653 C C . PRO A 1 84 ? -9.398 4.470 2.625 1.00 85.75 84 PRO A C 1
ATOM 655 O O . PRO A 1 84 ? -8.987 5.401 1.940 1.00 85.75 84 PRO A O 1
ATOM 658 N N . MET A 1 85 ? -9.125 4.412 3.933 1.00 87.81 85 MET A N 1
ATOM 659 C CA . MET A 1 85 ? -8.355 5.444 4.643 1.00 87.81 85 MET A CA 1
ATOM 660 C C . MET A 1 85 ? -6.902 5.554 4.164 1.00 87.81 85 MET A C 1
ATOM 662 O O . MET A 1 85 ? -6.265 6.579 4.400 1.00 87.81 85 MET A O 1
ATOM 666 N N . ARG A 1 86 ? -6.384 4.575 3.403 1.00 82.50 86 ARG A N 1
ATOM 667 C CA . ARG A 1 86 ? -5.075 4.674 2.723 1.00 82.50 86 ARG A CA 1
ATOM 668 C C . ARG A 1 86 ? -5.002 5.826 1.714 1.00 82.50 86 ARG A C 1
ATOM 670 O O . ARG A 1 86 ? -3.902 6.264 1.366 1.00 82.50 86 ARG A O 1
ATOM 677 N N . LEU A 1 87 ? -6.151 6.366 1.301 1.00 73.12 87 LEU A N 1
ATOM 678 C CA . LEU A 1 87 ? -6.259 7.647 0.595 1.00 73.12 87 LEU A CA 1
ATOM 679 C C . LEU A 1 87 ? -5.552 8.795 1.333 1.00 73.12 87 LEU A C 1
ATOM 681 O O . LEU A 1 87 ? -5.047 9.713 0.688 1.00 73.12 87 LEU A O 1
ATOM 685 N N . GLY A 1 88 ? -5.433 8.713 2.663 1.00 74.44 88 GLY A N 1
ATOM 686 C CA . GLY A 1 88 ? -4.683 9.662 3.486 1.00 74.44 88 GLY A CA 1
ATOM 687 C C . GLY A 1 88 ? -3.221 9.819 3.083 1.00 74.44 88 GLY A C 1
ATOM 688 O O . GLY A 1 88 ? -2.632 10.866 3.319 1.00 74.44 88 GLY A O 1
ATOM 689 N N . THR A 1 89 ? -2.635 8.852 2.372 1.00 71.38 89 THR A N 1
ATOM 690 C CA . THR A 1 89 ? -1.271 9.009 1.846 1.00 71.38 89 THR A CA 1
ATOM 691 C C . THR A 1 89 ? -1.116 10.185 0.878 1.00 71.38 89 THR A C 1
ATOM 693 O O . THR A 1 89 ? 0.000 10.686 0.751 1.00 71.38 89 THR A O 1
ATOM 696 N N . GLY A 1 90 ? -2.194 10.636 0.227 1.00 67.56 90 GLY A N 1
ATOM 697 C CA . GLY A 1 90 ? -2.197 11.790 -0.676 1.00 67.56 90 GLY A CA 1
A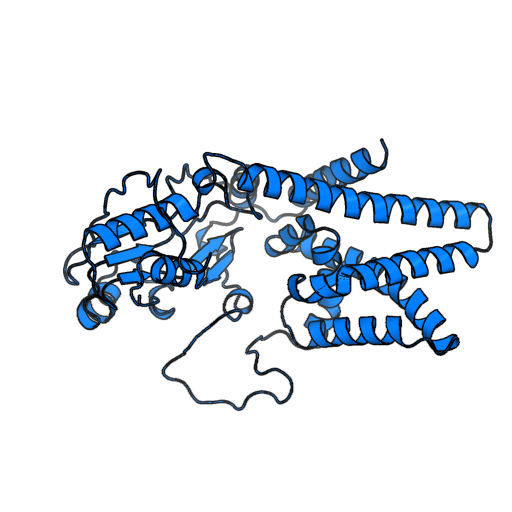TOM 698 C C . GLY A 1 90 ? -2.843 13.062 -0.118 1.00 67.56 90 GLY A C 1
ATOM 699 O O . GLY A 1 90 ? -2.830 14.082 -0.796 1.00 67.56 90 GLY A O 1
ATOM 700 N N . SER A 1 91 ? -3.414 13.027 1.090 1.00 76.81 91 SER A N 1
ATOM 701 C CA . SER A 1 91 ? -4.070 14.183 1.714 1.00 76.81 91 SER A CA 1
ATOM 702 C C . SER A 1 91 ? -3.828 14.196 3.219 1.00 76.81 91 SER A C 1
ATOM 704 O O . SER A 1 91 ? -4.262 13.288 3.930 1.00 76.81 91 SER A O 1
ATOM 706 N N . HIS A 1 92 ? -3.184 15.257 3.715 1.00 80.44 92 HIS A N 1
ATOM 707 C CA . HIS A 1 92 ? -2.904 15.426 5.144 1.00 80.44 92 HIS A CA 1
ATOM 708 C C . HIS A 1 92 ? -4.179 15.418 5.994 1.00 80.44 92 HIS A C 1
ATOM 710 O O . HIS A 1 92 ? -4.192 14.804 7.056 1.00 80.44 92 HIS A O 1
ATOM 716 N N . ALA A 1 93 ? -5.269 16.024 5.516 1.00 83.44 93 ALA A N 1
ATOM 717 C CA . ALA A 1 93 ? -6.540 16.044 6.238 1.00 83.44 93 ALA A CA 1
ATOM 718 C C . ALA A 1 93 ? -7.089 14.624 6.462 1.00 83.44 93 ALA A C 1
ATOM 720 O O . ALA A 1 93 ? -7.388 14.241 7.593 1.00 83.44 93 ALA A O 1
ATOM 721 N N . ILE A 1 94 ? -7.144 13.807 5.401 1.00 84.00 94 ILE A N 1
ATOM 722 C CA . ILE A 1 94 ? -7.576 12.405 5.507 1.00 84.00 94 ILE A CA 1
ATOM 723 C C . ILE A 1 94 ? -6.602 11.617 6.391 1.00 84.00 94 ILE A C 1
ATOM 725 O O . ILE A 1 94 ? -7.039 10.783 7.180 1.00 84.00 94 ILE A O 1
ATOM 729 N N . TRP A 1 95 ? -5.297 11.890 6.301 1.00 86.50 95 TRP A N 1
ATOM 730 C CA . TRP A 1 95 ? -4.299 11.257 7.162 1.00 86.50 95 TRP A CA 1
ATOM 731 C C . TRP A 1 95 ? -4.554 11.537 8.648 1.00 86.50 95 TRP A C 1
ATOM 733 O O . TRP A 1 95 ? -4.570 10.597 9.436 1.00 86.50 95 TRP A O 1
ATOM 743 N N . TYR A 1 96 ? -4.824 12.786 9.044 1.00 89.38 96 TYR A N 1
ATOM 744 C CA . TYR A 1 96 ? -5.149 13.115 10.438 1.00 89.38 96 TYR A CA 1
ATOM 745 C C . TYR A 1 96 ? -6.432 12.425 10.911 1.00 89.38 96 TYR A C 1
ATOM 747 O O . TYR A 1 96 ? -6.450 11.872 12.010 1.00 89.38 96 TYR A O 1
ATOM 755 N N . VAL A 1 97 ? -7.473 12.382 10.072 1.00 92.19 97 VAL A N 1
ATOM 756 C CA . VAL A 1 97 ? -8.720 11.658 10.378 1.00 92.19 97 VAL A CA 1
ATOM 757 C C . VAL A 1 97 ? -8.452 10.162 10.560 1.00 92.19 97 VAL A C 1
ATOM 759 O O . VAL A 1 97 ? -8.886 9.571 11.547 1.00 92.19 97 VAL A O 1
ATOM 762 N N . ALA A 1 98 ? -7.691 9.550 9.652 1.00 91.25 98 ALA A N 1
ATOM 763 C CA . ALA A 1 98 ? -7.310 8.144 9.733 1.00 91.25 98 ALA A CA 1
ATOM 764 C C . ALA A 1 98 ? -6.485 7.850 10.996 1.00 91.25 98 ALA A C 1
ATOM 766 O O . ALA A 1 98 ? -6.713 6.837 11.662 1.00 91.25 98 ALA A O 1
ATOM 767 N N . THR A 1 99 ? -5.551 8.733 11.353 1.00 93.50 99 THR A N 1
ATOM 768 C CA . THR A 1 99 ? -4.759 8.642 12.586 1.00 93.50 99 THR A CA 1
ATOM 769 C C . THR A 1 99 ? -5.658 8.706 13.818 1.00 93.50 99 THR A C 1
ATOM 771 O O . THR A 1 99 ? -5.577 7.829 14.675 1.00 93.50 99 THR A O 1
ATOM 774 N N . ALA A 1 100 ? -6.550 9.697 13.893 1.00 95.69 100 ALA A N 1
ATOM 775 C CA . ALA A 1 100 ? -7.448 9.895 15.028 1.00 95.69 100 ALA A CA 1
ATOM 776 C C . ALA A 1 100 ? -8.400 8.704 15.225 1.00 95.69 100 ALA A C 1
ATOM 778 O O . ALA A 1 100 ? -8.490 8.162 16.326 1.00 95.69 100 ALA A O 1
ATOM 779 N N . LEU A 1 101 ? -9.050 8.236 14.152 1.00 95.25 101 LEU A N 1
ATOM 780 C CA . LEU A 1 101 ? -9.934 7.067 14.202 1.00 95.25 101 LEU A CA 1
ATOM 781 C C . LEU A 1 101 ? -9.196 5.812 14.668 1.00 95.25 101 LEU A C 1
ATOM 783 O O . LEU A 1 101 ? -9.703 5.054 15.492 1.00 95.25 101 LEU A O 1
ATOM 787 N N . GLY A 1 102 ? -7.981 5.597 14.171 1.00 96.12 102 GLY A N 1
ATOM 788 C CA . GLY A 1 102 ? -7.188 4.451 14.581 1.00 96.12 102 GLY A CA 1
ATOM 789 C C . GLY A 1 102 ? -6.714 4.514 16.032 1.00 96.12 102 GLY A C 1
ATOM 790 O O . GLY A 1 102 ? -6.682 3.483 16.698 1.00 96.12 102 GLY A O 1
ATOM 791 N N . TRP A 1 103 ? -6.421 5.706 16.560 1.00 97.44 103 TRP A N 1
ATOM 792 C CA . TRP A 1 103 ? -6.142 5.885 17.987 1.00 97.44 103 TRP A CA 1
ATOM 793 C C . TRP A 1 103 ? -7.360 5.600 18.862 1.00 97.44 103 TRP A C 1
ATOM 795 O O . TRP A 1 103 ? -7.214 4.941 19.886 1.00 97.44 103 TRP A O 1
ATOM 805 N N . ILE A 1 104 ? -8.561 6.015 18.447 1.00 96.81 104 ILE A N 1
ATOM 806 C CA . ILE A 1 104 ? -9.806 5.662 19.150 1.00 96.81 104 ILE A CA 1
ATOM 807 C C . ILE A 1 104 ? -9.941 4.136 19.242 1.00 96.81 104 ILE A C 1
ATOM 809 O O . ILE A 1 104 ? -10.183 3.598 20.322 1.00 96.81 104 ILE A O 1
ATOM 813 N N . VAL A 1 105 ? -9.714 3.423 18.134 1.00 96.81 105 VAL A N 1
ATOM 814 C CA . VAL A 1 105 ? -9.720 1.953 18.112 1.00 96.81 105 VAL A CA 1
ATOM 815 C C . VAL A 1 105 ? -8.643 1.365 19.027 1.00 96.81 105 VAL A C 1
ATOM 817 O O . VAL A 1 105 ? -8.931 0.442 19.789 1.00 96.81 105 VAL A O 1
ATOM 820 N N . ALA A 1 106 ? -7.420 1.897 18.986 1.00 97.12 106 ALA A N 1
ATOM 821 C CA . ALA A 1 106 ? -6.321 1.430 19.825 1.00 97.12 106 ALA A CA 1
ATOM 822 C C . ALA A 1 106 ? -6.621 1.622 21.321 1.00 97.12 106 ALA A C 1
ATOM 824 O O . ALA A 1 106 ? -6.376 0.714 22.111 1.00 97.12 106 ALA A O 1
ATOM 825 N N . LEU A 1 107 ? -7.210 2.758 21.711 1.00 97.62 107 LEU A N 1
ATOM 826 C CA . LEU A 1 107 ? -7.615 3.039 23.091 1.00 97.62 107 LEU A CA 1
ATOM 827 C C . LEU A 1 107 ? -8.738 2.107 23.559 1.00 97.62 107 LEU A C 1
ATOM 829 O O . LEU A 1 107 ? -8.682 1.599 24.677 1.00 97.62 107 LEU A O 1
ATOM 833 N N . ILE A 1 108 ? -9.722 1.818 22.702 1.00 97.69 108 ILE A N 1
ATOM 834 C CA . ILE A 1 108 ? -10.748 0.801 22.984 1.00 97.69 108 ILE A CA 1
ATOM 835 C C . ILE A 1 108 ? -10.089 -0.568 23.197 1.00 97.69 108 ILE A C 1
ATOM 837 O O . ILE A 1 108 ? -10.396 -1.254 24.171 1.00 97.69 108 ILE A O 1
ATOM 841 N N . GLY A 1 109 ? -9.152 -0.956 22.328 1.00 97.62 109 GLY A N 1
ATOM 842 C CA . GLY A 1 109 ? -8.394 -2.197 22.477 1.00 97.62 109 GLY A CA 1
ATOM 843 C C . GLY A 1 109 ? -7.572 -2.244 23.769 1.00 97.62 109 GLY A C 1
ATOM 844 O O . GLY A 1 109 ? -7.534 -3.275 24.441 1.00 97.62 109 GLY A O 1
ATOM 845 N N . LEU A 1 110 ? -6.992 -1.114 24.183 1.00 98.12 110 LEU A N 1
ATOM 846 C CA . LEU A 1 110 ? -6.225 -0.995 25.423 1.00 98.12 110 LEU A CA 1
ATOM 847 C C . LEU A 1 110 ? -7.077 -1.298 26.666 1.00 98.12 110 LEU A C 1
ATOM 849 O O . LEU A 1 110 ? -6.571 -1.894 27.614 1.00 98.12 110 LEU A O 1
ATOM 853 N N . VAL A 1 111 ? -8.379 -0.984 26.653 1.00 98.44 111 VAL A N 1
ATOM 854 C CA . VAL A 1 111 ? -9.303 -1.383 27.733 1.00 98.44 111 VAL A CA 1
ATOM 855 C C . VAL A 1 111 ? -9.333 -2.907 27.896 1.00 98.44 111 VAL A C 1
ATOM 857 O O . VAL A 1 111 ? -9.303 -3.400 29.026 1.00 98.44 111 VAL A O 1
ATOM 860 N N . ALA A 1 112 ? -9.356 -3.656 26.789 1.00 98.31 112 ALA A N 1
ATOM 861 C CA . ALA A 1 112 ? -9.312 -5.117 26.816 1.00 98.31 112 ALA A CA 1
ATOM 862 C C . ALA A 1 112 ? -7.949 -5.649 27.270 1.00 98.31 112 ALA A C 1
ATOM 864 O O . ALA A 1 112 ? -7.899 -6.613 28.028 1.00 98.31 112 ALA A O 1
ATOM 865 N N . VAL A 1 113 ? -6.856 -5.004 26.856 1.00 98.25 113 VAL A N 1
ATOM 866 C CA . VAL A 1 113 ? -5.495 -5.353 27.293 1.00 98.25 113 VAL A CA 1
ATOM 867 C C . VAL A 1 113 ? -5.355 -5.194 28.807 1.00 98.25 113 VAL A C 1
ATOM 869 O O . VAL A 1 113 ? -4.900 -6.117 29.475 1.00 98.25 113 VAL A O 1
ATOM 872 N N . VAL A 1 114 ? -5.797 -4.068 29.374 1.00 98.31 114 VAL A N 1
ATOM 873 C CA . VAL A 1 114 ? -5.732 -3.821 30.824 1.00 98.31 114 VAL A CA 1
ATOM 874 C C . VAL A 1 114 ? -6.587 -4.823 31.605 1.00 98.31 114 VAL A C 1
ATOM 876 O O . VAL A 1 114 ? -6.149 -5.323 32.640 1.00 98.31 114 VAL A O 1
ATOM 879 N N . ASP A 1 115 ? -7.794 -5.143 31.127 1.00 98.31 115 ASP A N 1
ATOM 880 C CA . ASP A 1 115 ? -8.637 -6.184 31.736 1.00 98.31 115 ASP A CA 1
ATOM 881 C C . ASP A 1 115 ? -7.972 -7.568 31.682 1.00 98.31 115 ASP A C 1
ATOM 883 O O . ASP A 1 115 ? -7.993 -8.293 32.675 1.00 98.31 115 ASP A O 1
ATOM 887 N N . ALA A 1 116 ? -7.336 -7.914 30.559 1.00 96.81 116 ALA A N 1
ATOM 888 C CA . ALA A 1 116 ? -6.617 -9.173 30.390 1.00 96.81 116 ALA A CA 1
ATOM 889 C C . ALA A 1 116 ? -5.402 -9.277 31.329 1.00 96.81 116 ALA A C 1
ATOM 891 O O . ALA A 1 116 ? -5.234 -10.307 31.979 1.00 96.81 116 ALA A O 1
ATOM 892 N N . ILE A 1 117 ? -4.617 -8.201 31.491 1.00 97.06 117 ILE A N 1
ATOM 893 C CA . ILE A 1 117 ? -3.488 -8.149 32.442 1.00 97.06 117 ILE A CA 1
ATOM 894 C C . ILE A 1 117 ? -3.971 -8.409 33.870 1.00 97.06 117 ILE A C 1
ATOM 896 O O . ILE A 1 117 ? -3.394 -9.235 34.570 1.00 97.06 117 ILE A O 1
ATOM 900 N N . LYS A 1 118 ? -5.069 -7.766 34.292 1.00 97.62 118 LYS A N 1
ATOM 901 C CA . LYS A 1 118 ? -5.659 -7.976 35.629 1.00 97.62 118 LYS A CA 1
ATOM 902 C C . LYS A 1 118 ? -6.111 -9.418 35.872 1.00 97.62 118 LYS A C 1
ATOM 904 O O . LYS A 1 118 ? -6.226 -9.832 37.018 1.00 97.62 118 LYS A O 1
ATOM 909 N N . LYS A 1 119 ? -6.383 -10.165 34.801 1.00 96.69 119 LYS A N 1
ATOM 910 C CA . LYS A 1 119 ? -6.787 -11.577 34.822 1.00 96.69 119 LYS A CA 1
ATOM 911 C C . LYS A 1 119 ? -5.634 -12.530 34.506 1.00 96.69 119 LYS A C 1
ATOM 913 O O . LYS A 1 119 ? -5.886 -13.713 34.305 1.00 96.69 119 LYS A O 1
ATOM 918 N N . TYR A 1 120 ? -4.398 -12.030 34.423 1.00 96.94 120 TYR A N 1
ATOM 919 C CA . TYR A 1 120 ? -3.207 -12.798 34.046 1.00 96.94 120 TYR A CA 1
ATOM 920 C C . TYR A 1 120 ? -3.327 -13.505 32.681 1.00 96.94 120 TYR A C 1
ATOM 922 O O . TYR A 1 120 ? -2.736 -14.557 32.445 1.00 96.94 120 TYR A O 1
ATOM 930 N N . GLN A 1 121 ? -4.095 -12.922 31.758 1.00 95.38 121 GLN A N 1
ATOM 931 C CA . GLN A 1 121 ? -4.259 -13.402 30.389 1.00 95.38 121 GLN A CA 1
ATOM 932 C C . GLN A 1 121 ? -3.317 -12.634 29.454 1.00 95.38 121 GLN A C 1
ATOM 934 O O . GLN A 1 121 ? -3.509 -11.448 29.189 1.00 95.38 121 GLN A O 1
ATOM 939 N N . TRP A 1 122 ? -2.306 -13.319 28.919 1.00 95.62 122 TRP A N 1
ATOM 940 C CA . TRP A 1 122 ? -1.194 -12.674 28.205 1.00 95.62 122 TRP A CA 1
ATOM 941 C C . TRP A 1 122 ? -1.377 -12.526 26.690 1.00 95.62 122 TRP A C 1
ATOM 943 O O . TRP A 1 122 ? -0.605 -11.812 26.053 1.00 95.62 122 TRP A O 1
ATOM 953 N N . LEU A 1 123 ? -2.420 -13.125 26.106 1.00 96.62 123 LEU A N 1
ATOM 954 C CA . LEU A 1 123 ? -2.644 -13.097 24.657 1.00 96.62 123 LEU A CA 1
ATOM 955 C C . LEU A 1 123 ? -2.847 -11.672 24.106 1.00 96.62 123 LEU A C 1
ATOM 957 O O . LEU A 1 123 ? -2.145 -11.267 23.184 1.00 96.62 123 LEU A O 1
ATOM 961 N N . LEU A 1 124 ? -3.784 -10.892 24.664 1.00 96.12 124 LEU A N 1
ATOM 962 C CA . LEU A 1 124 ? -4.048 -9.522 24.187 1.00 96.12 124 LEU A CA 1
ATOM 963 C C . LEU A 1 124 ? -2.882 -8.553 24.465 1.00 96.12 124 LEU A C 1
ATOM 965 O O . LEU A 1 124 ? -2.547 -7.776 23.569 1.00 96.12 124 LEU A O 1
ATOM 969 N N . PRO A 1 125 ? -2.215 -8.603 25.638 1.00 97.50 125 PRO A N 1
ATOM 970 C CA . PRO A 1 125 ? -0.971 -7.867 25.857 1.00 97.50 125 PRO A CA 1
ATOM 971 C C . PRO A 1 125 ? 0.112 -8.178 24.820 1.00 97.50 125 PRO A C 1
ATOM 973 O O . PRO A 1 125 ? 0.722 -7.251 24.292 1.00 97.50 125 PRO A O 1
ATOM 976 N N . ALA A 1 126 ? 0.317 -9.453 24.473 1.00 94.62 126 ALA A N 1
ATOM 977 C CA . ALA A 1 126 ? 1.296 -9.844 23.460 1.00 94.62 126 ALA A CA 1
ATOM 978 C C . ALA A 1 126 ? 0.957 -9.263 22.076 1.00 94.62 126 ALA A C 1
ATOM 980 O O . ALA A 1 126 ? 1.840 -8.744 21.396 1.00 94.62 126 ALA A O 1
ATOM 981 N N . VAL A 1 127 ? -0.324 -9.274 21.685 1.00 96.38 127 VAL A N 1
ATOM 982 C CA . VAL A 1 127 ? -0.795 -8.644 20.437 1.00 96.38 127 VAL A CA 1
ATOM 983 C C . VAL A 1 127 ? -0.508 -7.141 20.437 1.00 96.38 127 VAL A C 1
ATOM 985 O O . VAL A 1 127 ? 0.032 -6.632 19.458 1.00 96.38 127 VAL A O 1
ATOM 988 N N . ALA A 1 128 ? -0.809 -6.437 21.532 1.00 96.81 128 ALA A N 1
ATOM 989 C CA . ALA A 1 128 ? -0.568 -4.998 21.650 1.00 96.81 128 ALA A CA 1
ATOM 990 C C . ALA A 1 128 ? 0.929 -4.634 21.625 1.00 96.81 128 ALA A C 1
ATOM 992 O O . ALA A 1 128 ? 1.318 -3.639 21.010 1.00 96.81 128 ALA A O 1
ATOM 993 N N . LEU A 1 129 ? 1.779 -5.447 22.263 1.00 94.69 129 LEU A N 1
ATOM 994 C CA . LEU A 1 129 ? 3.233 -5.283 22.215 1.00 94.69 129 LEU A CA 1
ATOM 995 C C . LEU A 1 129 ? 3.779 -5.537 20.809 1.00 94.69 129 LEU A C 1
ATOM 997 O O . LEU A 1 129 ? 4.608 -4.766 20.333 1.00 94.69 129 LEU A O 1
ATOM 1001 N N . TYR A 1 130 ? 3.282 -6.564 20.119 1.00 93.81 130 TYR A N 1
ATOM 1002 C CA . TYR A 1 130 ? 3.666 -6.856 18.740 1.00 93.81 130 TYR A CA 1
ATOM 1003 C C . TYR A 1 130 ? 3.296 -5.708 17.790 1.00 93.81 130 TYR A C 1
ATOM 1005 O O . TYR A 1 130 ? 4.132 -5.260 17.003 1.00 93.81 130 TYR A O 1
ATOM 1013 N N . THR A 1 131 ? 2.070 -5.180 17.879 1.00 95.06 131 THR A N 1
ATOM 1014 C CA . THR A 1 131 ? 1.635 -4.052 17.041 1.00 95.06 131 THR A CA 1
ATOM 1015 C C . THR A 1 131 ? 2.445 -2.788 17.335 1.00 95.06 131 THR A C 1
ATOM 1017 O O . THR A 1 131 ? 2.825 -2.080 16.401 1.00 95.06 131 THR A O 1
ATOM 1020 N N . LEU A 1 132 ? 2.759 -2.522 18.608 1.00 93.38 132 LEU A N 1
ATOM 1021 C CA . LEU A 1 132 ? 3.607 -1.399 19.009 1.00 93.38 132 LEU A CA 1
ATOM 1022 C C . LEU A 1 132 ? 5.036 -1.558 18.476 1.00 93.38 132 LEU A C 1
ATOM 1024 O O . LEU A 1 132 ? 5.570 -0.619 17.890 1.00 93.38 132 LEU A O 1
ATOM 1028 N N . ALA A 1 133 ? 5.633 -2.744 18.617 1.00 90.69 133 ALA A N 1
ATOM 1029 C CA . ALA A 1 133 ? 6.969 -3.039 18.109 1.00 90.69 133 ALA A CA 1
ATOM 1030 C C . ALA A 1 133 ? 7.044 -2.835 16.592 1.00 90.69 133 ALA A C 1
ATOM 1032 O O . ALA A 1 133 ? 7.947 -2.156 16.108 1.00 90.69 133 ALA A O 1
ATOM 1033 N N . LEU A 1 134 ? 6.059 -3.331 15.836 1.00 88.75 134 LEU A N 1
ATOM 1034 C CA . LEU A 1 134 ? 5.973 -3.079 14.396 1.00 88.75 134 LEU A CA 1
ATOM 1035 C C . LEU A 1 134 ? 5.878 -1.588 14.070 1.00 88.75 134 LEU A C 1
ATOM 1037 O O . LEU A 1 134 ? 6.554 -1.126 13.155 1.00 88.75 134 LEU A O 1
ATOM 1041 N N . CYS A 1 135 ? 5.071 -0.832 14.814 1.00 87.19 135 CYS A N 1
ATOM 1042 C CA . CYS A 1 135 ? 4.919 0.601 14.594 1.00 87.19 135 CYS A CA 1
ATOM 1043 C C . CYS A 1 135 ? 6.199 1.390 14.884 1.00 87.19 135 CYS A C 1
ATOM 1045 O O . CYS A 1 135 ? 6.523 2.328 14.159 1.00 87.19 135 CYS A O 1
ATOM 1047 N N . LEU A 1 136 ? 6.918 1.042 15.950 1.00 86.50 136 LEU A N 1
ATOM 1048 C CA . LEU A 1 136 ? 8.187 1.687 16.278 1.00 86.50 136 LEU A CA 1
ATOM 1049 C C . LEU A 1 136 ? 9.263 1.313 15.260 1.00 86.50 136 LEU A C 1
ATOM 1051 O O . LEU A 1 136 ? 10.072 2.163 14.879 1.00 86.50 136 LEU A O 1
ATOM 1055 N N . ASN A 1 137 ? 9.228 0.073 14.770 1.00 82.88 137 ASN A N 1
ATOM 1056 C CA . ASN A 1 137 ? 10.236 -0.441 13.862 1.00 82.88 137 ASN A CA 1
ATOM 1057 C C . ASN A 1 137 ? 10.049 0.024 12.413 1.00 82.88 137 ASN A C 1
ATOM 1059 O O . ASN A 1 137 ? 11.033 0.256 11.710 1.00 82.88 137 ASN A O 1
ATOM 1063 N N . TRP A 1 138 ? 8.810 0.219 11.965 1.00 80.44 138 TRP A N 1
ATOM 1064 C CA . TRP A 1 138 ? 8.525 0.663 10.605 1.00 80.44 138 TRP A CA 1
ATOM 1065 C C . TRP A 1 138 ? 8.166 2.153 10.556 1.00 80.44 138 TRP A C 1
ATOM 1067 O O . TRP A 1 138 ? 7.137 2.554 11.099 1.00 80.44 138 TRP A O 1
ATOM 1077 N N . PRO A 1 139 ? 8.947 2.995 9.848 1.00 74.25 139 PRO A N 1
ATOM 1078 C CA . PRO A 1 139 ? 8.673 4.429 9.742 1.00 74.25 139 PRO A CA 1
ATOM 1079 C C . PRO A 1 139 ? 7.352 4.764 9.038 1.00 74.25 139 PRO A C 1
ATOM 1081 O O . PRO A 1 139 ? 6.876 5.891 9.166 1.00 74.25 139 PRO A O 1
ATOM 1084 N N . GLN A 1 140 ? 6.775 3.817 8.292 1.00 79.00 140 GLN A N 1
ATOM 1085 C CA . GLN A 1 140 ? 5.508 3.969 7.586 1.00 79.00 140 GLN A CA 1
ATOM 1086 C C . GLN A 1 140 ? 4.517 2.873 7.969 1.00 79.00 140 GLN A C 1
ATOM 1088 O O . GLN A 1 140 ? 4.854 1.686 8.003 1.00 79.00 140 GLN A O 1
ATOM 1093 N N . ALA A 1 141 ? 3.261 3.273 8.163 1.00 81.38 141 ALA A N 1
ATOM 1094 C CA . ALA A 1 141 ? 2.189 2.344 8.464 1.00 81.38 141 ALA A CA 1
ATOM 1095 C C . ALA A 1 141 ? 1.911 1.393 7.303 1.00 81.38 141 ALA A C 1
ATOM 1097 O O . ALA A 1 141 ? 1.420 1.793 6.246 1.00 81.38 141 ALA A O 1
ATOM 1098 N N . THR A 1 142 ? 2.190 0.110 7.532 1.00 84.06 142 THR A N 1
ATOM 1099 C CA . THR A 1 142 ? 2.016 -0.936 6.526 1.00 84.06 142 THR A CA 1
ATOM 1100 C C . THR A 1 142 ? 1.149 -2.053 7.093 1.00 84.06 142 THR A C 1
ATOM 1102 O O . THR A 1 142 ? 1.640 -3.063 7.592 1.00 84.06 142 THR A O 1
ATOM 1105 N N . ALA A 1 143 ? -0.171 -1.887 6.976 1.00 85.50 143 ALA A N 1
ATOM 1106 C CA . ALA A 1 143 ? -1.157 -2.788 7.577 1.00 85.50 143 ALA A CA 1
ATOM 1107 C C . ALA A 1 143 ? -1.020 -4.269 7.161 1.00 85.50 143 ALA A C 1
ATOM 1109 O O . ALA A 1 143 ? -1.515 -5.133 7.877 1.00 85.50 143 ALA A O 1
ATOM 1110 N N . ARG A 1 144 ? -0.306 -4.589 6.066 1.00 84.38 144 ARG A N 1
ATOM 1111 C CA . ARG A 1 144 ? -0.030 -5.976 5.636 1.00 84.38 144 ARG A CA 1
ATOM 1112 C C . ARG A 1 144 ? 0.626 -6.824 6.730 1.00 84.38 144 ARG A C 1
ATOM 1114 O O . ARG A 1 144 ? 0.329 -8.005 6.833 1.00 84.38 144 ARG A O 1
ATOM 1121 N N . TYR A 1 145 ? 1.462 -6.215 7.574 1.00 87.75 145 TYR A N 1
ATOM 1122 C CA . TYR A 1 145 ? 2.122 -6.915 8.681 1.00 87.75 145 TYR A CA 1
ATOM 1123 C C . TYR A 1 145 ? 1.176 -7.219 9.848 1.00 87.75 145 TYR A C 1
ATOM 1125 O O . TYR A 1 145 ? 1.482 -8.064 10.678 1.00 87.75 145 TYR A O 1
ATOM 1133 N N . LEU A 1 146 ? 0.015 -6.562 9.903 1.00 92.31 146 LEU A N 1
ATOM 1134 C CA . LEU A 1 146 ? -1.011 -6.819 10.912 1.00 92.31 146 LEU A CA 1
ATOM 1135 C C . LEU A 1 146 ? -2.067 -7.820 10.446 1.00 92.31 146 LEU A C 1
ATOM 1137 O O . LEU A 1 146 ? -2.834 -8.308 11.269 1.00 92.31 146 LEU A O 1
ATOM 1141 N N . VAL A 1 147 ? -2.117 -8.146 9.150 1.00 91.69 147 VAL A N 1
ATOM 1142 C CA . VAL A 1 147 ? -3.116 -9.070 8.589 1.00 91.69 147 VAL A CA 1
ATOM 1143 C C . VAL A 1 147 ? -3.127 -10.425 9.313 1.00 91.69 147 VAL A C 1
ATOM 1145 O O . VAL A 1 147 ? -4.221 -10.835 9.707 1.00 91.69 147 VAL A O 1
ATOM 1148 N N . PRO A 1 148 ? -1.979 -11.083 9.595 1.00 92.38 148 PRO A N 1
ATOM 1149 C CA . PRO A 1 148 ? -1.978 -12.389 10.266 1.00 92.38 148 PRO A CA 1
ATOM 1150 C C . PRO A 1 148 ? -2.604 -12.373 11.667 1.00 92.38 148 PRO A C 1
ATOM 1152 O O . PRO A 1 148 ? -3.191 -13.360 12.095 1.00 92.38 148 PRO A O 1
ATOM 1155 N N . ILE A 1 149 ? -2.513 -11.244 12.374 1.00 95.62 149 ILE A N 1
ATOM 1156 C CA . ILE A 1 149 ? -3.058 -11.070 13.729 1.00 95.62 149 ILE A CA 1
ATOM 1157 C C . ILE A 1 149 ? -4.346 -10.237 13.751 1.00 95.62 149 ILE A C 1
ATOM 1159 O O . ILE A 1 149 ? -4.860 -9.907 14.820 1.00 95.62 149 ILE A O 1
ATOM 1163 N N . SER A 1 150 ? -4.894 -9.897 12.583 1.00 94.44 150 SER A N 1
ATOM 1164 C CA . SER A 1 150 ? -6.096 -9.071 12.474 1.00 94.44 150 SER A CA 1
ATOM 1165 C C . SER A 1 150 ? -7.324 -9.660 13.181 1.00 94.44 150 SER A C 1
ATOM 1167 O O . SER A 1 150 ? -8.036 -8.871 13.809 1.00 94.44 150 SER A O 1
ATOM 1169 N N . PRO A 1 151 ? -7.556 -10.995 13.229 1.00 94.69 151 PRO A N 1
ATOM 1170 C CA . PRO A 1 151 ? -8.656 -11.545 14.021 1.00 94.69 151 PRO A CA 1
ATOM 1171 C C . PRO A 1 151 ? -8.495 -11.258 15.519 1.00 94.69 151 PRO A C 1
ATOM 1173 O O . PRO A 1 151 ? -9.470 -10.940 16.196 1.00 94.69 151 PRO A O 1
ATOM 1176 N N . LEU A 1 152 ? -7.261 -11.306 16.034 1.00 97.06 152 LEU A N 1
ATOM 1177 C CA . LEU A 1 152 ? -6.965 -11.013 17.439 1.00 97.06 152 LEU A CA 1
ATOM 1178 C C . LEU A 1 152 ? -7.092 -9.516 17.741 1.00 97.06 152 LEU A C 1
ATOM 1180 O O . LEU A 1 152 ? -7.581 -9.149 18.806 1.00 97.06 152 LEU A O 1
ATOM 1184 N N . ILE A 1 153 ? -6.719 -8.647 16.795 1.00 96.31 153 ILE A N 1
ATOM 1185 C CA . ILE A 1 153 ? -6.958 -7.201 16.895 1.00 96.31 153 ILE A CA 1
ATOM 1186 C C . ILE A 1 153 ? -8.465 -6.910 16.937 1.00 96.31 153 ILE A C 1
ATOM 1188 O O . ILE A 1 153 ? -8.918 -6.147 17.788 1.00 96.31 153 ILE A O 1
ATOM 1192 N N . LEU A 1 154 ? -9.262 -7.537 16.067 1.00 95.12 154 LEU A N 1
ATOM 1193 C CA . LEU A 1 154 ? -10.721 -7.395 16.082 1.00 95.12 154 LEU A CA 1
ATOM 1194 C C . LEU A 1 154 ? -11.320 -7.897 17.398 1.00 95.12 154 LEU A C 1
ATOM 1196 O O . LEU A 1 154 ? -12.142 -7.202 17.994 1.00 95.12 154 LEU A O 1
ATOM 1200 N N . LEU A 1 155 ? -10.870 -9.054 17.889 1.00 95.56 155 LEU A N 1
ATOM 1201 C CA . LEU A 1 155 ? -11.271 -9.585 19.190 1.00 95.56 155 LEU A CA 1
ATOM 1202 C C . LEU A 1 155 ? -10.944 -8.602 20.321 1.00 95.56 155 LEU A C 1
ATOM 1204 O O . LEU A 1 155 ? -11.801 -8.333 21.161 1.00 95.56 155 LEU A O 1
ATOM 1208 N N . MET A 1 156 ? -9.736 -8.033 20.322 1.00 97.44 156 MET A N 1
ATOM 1209 C CA . MET A 1 156 ? -9.295 -7.024 21.287 1.00 97.44 156 MET A CA 1
ATOM 1210 C C . MET A 1 156 ? -10.233 -5.806 21.291 1.00 97.44 156 MET A C 1
ATOM 1212 O O . MET A 1 156 ? -10.661 -5.359 22.354 1.00 97.44 156 MET A O 1
ATOM 1216 N N . VAL A 1 157 ? -10.614 -5.305 20.113 1.00 96.69 157 VAL A N 1
ATOM 1217 C CA . VAL A 1 157 ? -11.522 -4.154 19.966 1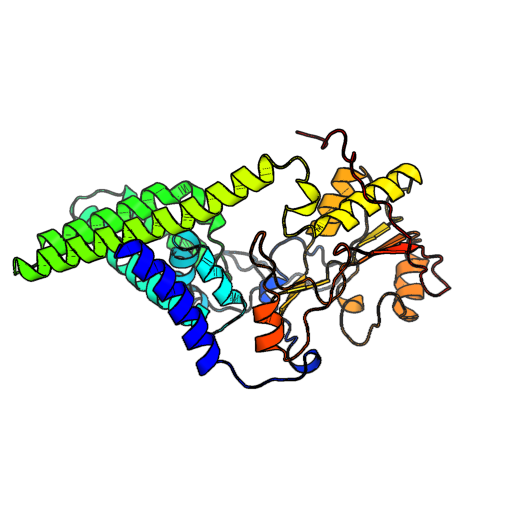.00 96.69 157 VAL A CA 1
ATOM 1218 C C . VAL A 1 157 ? -12.945 -4.493 20.419 1.00 96.69 157 VAL A C 1
ATOM 1220 O O . VAL A 1 157 ? -13.534 -3.751 21.206 1.00 96.69 157 VAL A O 1
ATOM 1223 N N . VAL A 1 158 ? -13.496 -5.630 19.981 1.00 96.25 158 VAL A N 1
ATOM 1224 C CA . VAL A 1 158 ? -14.842 -6.088 20.373 1.00 96.25 158 VAL A CA 1
ATOM 1225 C C . VAL A 1 158 ? -14.919 -6.305 21.882 1.00 96.25 158 VAL A C 1
ATOM 1227 O O . VAL A 1 158 ? -15.871 -5.862 22.525 1.00 96.25 158 VAL A O 1
ATOM 1230 N N . ARG A 1 159 ? -13.895 -6.928 22.475 1.00 97.19 159 ARG A N 1
ATOM 1231 C CA . ARG A 1 159 ? -13.813 -7.123 23.923 1.00 97.19 159 ARG A CA 1
ATOM 1232 C C . ARG A 1 159 ? -13.739 -5.791 24.667 1.00 97.19 159 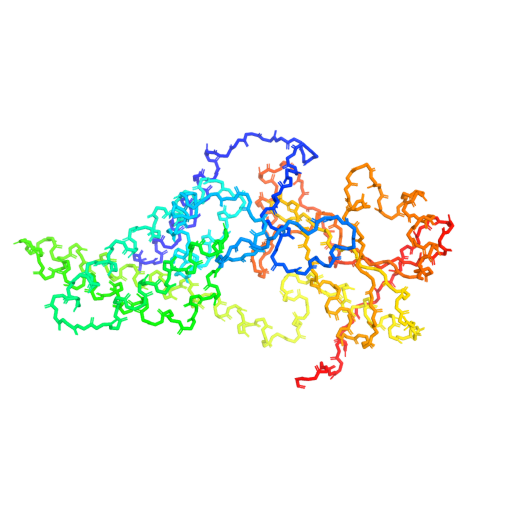ARG A C 1
ATOM 1234 O O . ARG A 1 159 ? -14.408 -5.633 25.687 1.00 97.19 159 ARG A O 1
ATOM 1241 N N . GLY A 1 160 ? -12.979 -4.828 24.148 1.00 97.69 160 GLY A N 1
ATOM 1242 C CA . GLY A 1 160 ? -12.891 -3.475 24.700 1.00 97.69 160 GLY A CA 1
ATOM 1243 C C . GLY A 1 160 ? -14.253 -2.782 24.737 1.00 97.69 160 GLY A C 1
ATOM 1244 O O . GLY A 1 160 ? -14.659 -2.266 25.778 1.00 97.69 160 GLY A O 1
ATOM 1245 N N . LEU A 1 161 ? -15.010 -2.864 23.639 1.00 96.81 161 LEU A N 1
ATOM 1246 C CA . LEU A 1 161 ? -16.376 -2.336 23.548 1.00 96.81 161 LEU A CA 1
ATOM 1247 C C . LEU A 1 161 ? -17.332 -3.007 24.541 1.00 96.81 161 LEU A C 1
ATOM 1249 O O . LEU A 1 161 ? -18.093 -2.313 25.212 1.00 96.81 161 LEU A O 1
ATOM 1253 N N . GLN A 1 162 ? -17.276 -4.336 24.679 1.00 96.69 162 GLN A N 1
ATOM 1254 C CA . GLN A 1 162 ? -18.096 -5.072 25.650 1.00 96.69 162 GLN A CA 1
ATOM 1255 C C . GLN A 1 162 ? -17.801 -4.643 27.093 1.00 96.69 162 GLN A C 1
ATOM 1257 O O . GLN A 1 162 ? -18.723 -4.486 27.892 1.00 96.69 162 GLN A O 1
ATOM 1262 N N . LEU A 1 163 ? -16.527 -4.428 27.436 1.00 97.75 163 LEU A N 1
ATOM 1263 C CA . LEU A 1 163 ? -16.124 -3.969 28.766 1.00 97.75 163 LEU A CA 1
ATOM 1264 C C . LEU A 1 163 ? -16.591 -2.535 29.043 1.00 97.75 163 LEU A C 1
ATOM 1266 O O . LEU A 1 163 ? -17.074 -2.257 30.140 1.00 97.75 163 LEU A O 1
ATOM 1270 N N . LEU A 1 164 ? -16.483 -1.637 28.059 1.00 97.19 164 LEU A N 1
ATOM 1271 C CA . LEU A 1 164 ? -17.001 -0.268 28.157 1.00 97.19 164 LEU A CA 1
ATOM 1272 C C . LEU A 1 164 ? -18.524 -0.255 28.315 1.00 97.19 164 LEU A C 1
ATOM 1274 O O . LEU A 1 164 ? -19.050 0.452 29.172 1.00 97.19 164 LEU A O 1
ATOM 1278 N N . GLN A 1 165 ? -19.226 -1.094 27.551 1.00 97.25 165 GLN A N 1
ATOM 1279 C CA . GLN A 1 165 ? -20.665 -1.283 27.684 1.00 97.25 165 GLN A CA 1
ATOM 1280 C C . GLN A 1 165 ? -21.030 -1.798 29.084 1.00 97.25 165 GLN A C 1
ATOM 1282 O O . GLN A 1 165 ? -21.903 -1.228 29.726 1.00 97.25 165 GLN A O 1
ATOM 1287 N N . ALA A 1 166 ? -20.365 -2.839 29.589 1.00 96.69 166 ALA A N 1
ATOM 1288 C CA . ALA A 1 166 ? -20.668 -3.413 30.902 1.00 96.69 166 ALA A CA 1
ATOM 1289 C C . ALA A 1 166 ? -20.428 -2.423 32.057 1.00 96.69 166 ALA A C 1
ATOM 1291 O O . ALA A 1 166 ? -21.181 -2.417 33.030 1.00 96.69 166 ALA A O 1
ATOM 1292 N N . LYS A 1 167 ? -19.411 -1.561 31.934 1.00 96.62 167 LYS A N 1
ATOM 1293 C CA . LYS A 1 167 ? -19.053 -0.541 32.935 1.00 96.62 167 LYS A CA 1
ATOM 1294 C C . LYS A 1 167 ? -19.870 0.748 32.838 1.00 96.62 167 LYS A C 1
ATOM 1296 O O . LYS A 1 167 ? -19.700 1.636 33.670 1.00 96.62 167 LYS A O 1
ATOM 1301 N N . ALA A 1 168 ? -20.737 0.888 31.840 1.00 96.62 168 ALA A N 1
ATOM 1302 C CA . ALA A 1 168 ? -21.540 2.089 31.685 1.00 96.62 168 ALA A CA 1
ATOM 1303 C C . ALA A 1 168 ? -22.578 2.217 32.818 1.00 96.62 168 ALA A C 1
ATOM 1305 O O . ALA A 1 168 ? -23.371 1.299 33.060 1.00 96.62 168 ALA A O 1
ATOM 1306 N N . ALA A 1 169 ? -22.566 3.381 33.479 1.00 95.25 169 ALA A N 1
ATOM 1307 C CA . ALA A 1 169 ? -23.368 3.674 34.670 1.00 95.25 169 ALA A CA 1
ATOM 1308 C C . ALA A 1 169 ? -24.882 3.671 34.409 1.00 95.25 169 ALA A C 1
ATOM 1310 O O . ALA A 1 169 ? -25.653 3.251 35.265 1.00 95.25 169 ALA A O 1
ATOM 1311 N N . THR A 1 170 ? -25.311 4.112 33.222 1.00 96.38 170 THR A N 1
ATOM 1312 C CA . THR A 1 170 ? -26.729 4.239 32.865 1.00 96.38 170 THR A CA 1
ATOM 1313 C C . THR A 1 170 ? -27.106 3.307 31.708 1.00 96.38 170 THR A C 1
ATOM 1315 O O . THR A 1 170 ? -26.270 3.032 30.837 1.00 96.38 170 THR A O 1
ATOM 1318 N N . PRO A 1 171 ? -28.371 2.846 31.630 1.00 95.75 171 PRO A N 1
ATOM 1319 C CA . PRO A 1 171 ? -28.865 2.069 30.492 1.00 95.75 171 PRO A CA 1
ATOM 1320 C C . PRO A 1 171 ? -28.670 2.786 29.148 1.00 95.75 171 PRO A C 1
ATOM 1322 O O . PRO A 1 171 ? -28.277 2.158 28.167 1.00 95.75 171 PRO A O 1
ATOM 1325 N N . SER A 1 172 ? -28.849 4.110 29.113 1.00 95.69 172 SER A N 1
ATOM 1326 C CA . SER A 1 172 ? -28.639 4.925 27.911 1.00 95.69 172 SER A CA 1
ATOM 1327 C C . SER A 1 172 ? -27.195 4.843 27.407 1.00 95.69 172 SER A C 1
ATOM 1329 O O . SER A 1 172 ? -26.969 4.603 26.222 1.00 95.69 172 SER A O 1
ATOM 1331 N N . HIS A 1 173 ? -26.202 4.945 28.298 1.00 95.25 173 HIS A N 1
ATOM 1332 C CA . HIS A 1 173 ? -24.792 4.792 27.925 1.00 95.25 173 HIS A CA 1
ATOM 1333 C C . HIS A 1 173 ? -24.469 3.373 27.432 1.00 95.25 173 HIS A C 1
ATOM 1335 O O . HIS A 1 173 ? -23.693 3.214 26.488 1.00 95.25 173 HIS A O 1
ATOM 1341 N N . ARG A 1 174 ? -25.093 2.333 28.006 1.00 95.25 174 ARG A N 1
ATOM 1342 C CA . ARG A 1 174 ? -24.958 0.952 27.502 1.00 95.25 174 ARG A CA 1
ATOM 1343 C C . ARG A 1 174 ? -25.455 0.837 26.062 1.00 95.25 174 ARG A C 1
ATOM 1345 O O . ARG A 1 174 ? -24.786 0.223 25.231 1.00 95.25 174 ARG A O 1
ATOM 1352 N N . THR A 1 175 ? -26.601 1.444 25.760 1.00 95.56 175 THR A N 1
ATOM 1353 C CA . THR A 1 175 ? -27.172 1.476 24.407 1.00 95.56 175 THR A CA 1
ATOM 1354 C C . THR A 1 175 ? -26.271 2.228 23.430 1.00 95.56 175 THR A C 1
ATOM 1356 O O . THR A 1 175 ? -26.075 1.756 22.309 1.00 95.56 175 THR A O 1
ATOM 1359 N N . ILE A 1 176 ? -25.657 3.337 23.851 1.00 95.00 176 ILE A N 1
ATOM 1360 C CA . ILE A 1 176 ? -24.681 4.076 23.036 1.00 95.00 176 ILE A CA 1
ATOM 1361 C C . ILE A 1 176 ? -23.491 3.180 22.673 1.00 95.00 176 ILE A C 1
ATOM 1363 O O . ILE A 1 176 ? -23.211 3.010 21.488 1.00 95.00 176 ILE A O 1
ATOM 1367 N N . TRP A 1 177 ? -22.836 2.535 23.644 1.00 95.19 177 TRP A N 1
ATOM 1368 C CA . TRP A 1 177 ? -21.687 1.659 23.365 1.00 95.19 177 TRP A CA 1
ATOM 1369 C C . TRP A 1 177 ? -22.046 0.462 22.485 1.00 95.19 177 TRP A C 1
ATOM 1371 O O . TRP A 1 177 ? -21.294 0.129 21.567 1.00 95.19 177 TRP A O 1
ATOM 1381 N N . LYS A 1 178 ? -23.218 -0.147 22.707 1.00 94.31 178 LYS A N 1
ATOM 1382 C CA . LYS A 1 178 ? -23.744 -1.214 21.844 1.00 94.31 178 LYS A CA 1
ATOM 1383 C C . LYS A 1 178 ? -23.905 -0.732 20.400 1.00 94.31 178 LYS A C 1
ATOM 1385 O O . LYS A 1 178 ? -23.516 -1.431 19.467 1.00 94.31 178 LYS A O 1
ATOM 1390 N N . THR A 1 179 ? -24.453 0.468 20.225 1.00 93.69 179 THR A N 1
ATOM 1391 C CA . THR A 1 179 ? -24.702 1.075 18.912 1.00 93.69 179 THR A CA 1
ATOM 1392 C C . THR A 1 179 ? -23.391 1.429 18.211 1.00 93.69 179 THR A C 1
ATOM 1394 O O . THR A 1 179 ? -23.202 1.052 17.057 1.00 93.69 179 THR A O 1
ATOM 1397 N N . ILE A 1 180 ? -22.450 2.066 18.918 1.00 93.50 180 ILE A N 1
ATOM 1398 C CA . ILE A 1 180 ? -21.100 2.369 18.417 1.00 93.50 180 ILE A CA 1
ATOM 1399 C C . ILE A 1 180 ? -20.389 1.086 17.990 1.00 93.50 180 ILE A C 1
ATOM 1401 O O . ILE A 1 180 ? -19.820 1.040 16.902 1.00 93.50 180 ILE A O 1
ATOM 1405 N N . GLY A 1 181 ? -20.450 0.029 18.804 1.00 92.44 181 GLY A N 1
ATOM 1406 C CA . GLY A 1 181 ? -19.833 -1.251 18.473 1.00 92.44 181 GLY A CA 1
ATOM 1407 C C . GLY A 1 181 ? -20.435 -1.897 17.227 1.00 92.44 181 GLY A C 1
ATOM 1408 O O . GLY A 1 181 ? -19.693 -2.313 16.339 1.00 92.44 181 GLY A O 1
ATOM 1409 N N . ALA A 1 182 ? -21.767 -1.921 17.115 1.00 93.19 182 ALA A N 1
ATOM 1410 C CA . ALA A 1 182 ? -22.458 -2.463 15.947 1.00 93.19 182 ALA A CA 1
ATOM 1411 C C . ALA A 1 182 ? -22.133 -1.682 14.662 1.00 93.19 182 ALA A C 1
ATOM 1413 O O . ALA A 1 182 ? -21.841 -2.286 13.629 1.00 93.19 182 ALA A O 1
ATOM 1414 N N . ILE A 1 183 ? -22.133 -0.347 14.728 1.00 93.50 183 ILE A N 1
ATOM 1415 C CA . ILE A 1 183 ? -21.757 0.524 13.606 1.00 93.50 183 ILE A CA 1
ATOM 1416 C C . ILE A 1 183 ? -20.289 0.316 13.233 1.00 93.50 183 ILE A C 1
ATOM 1418 O O . ILE A 1 183 ? -19.978 0.144 12.057 1.00 93.50 183 ILE A O 1
ATOM 1422 N N . GLY A 1 184 ? -19.393 0.309 14.222 1.00 91.69 184 GLY A N 1
ATOM 1423 C CA . GLY A 1 184 ? -17.958 0.136 14.025 1.00 91.69 184 GLY A CA 1
ATOM 1424 C C . GLY A 1 184 ? -17.648 -1.179 13.317 1.00 91.69 184 GLY A C 1
ATOM 1425 O O . GLY A 1 184 ? -17.099 -1.160 12.217 1.00 91.69 184 GLY A O 1
ATOM 1426 N N . VAL A 1 185 ? -18.085 -2.307 13.884 1.00 91.31 185 VAL A N 1
ATOM 1427 C CA . VAL A 1 185 ? -17.898 -3.640 13.285 1.00 91.31 185 VAL A CA 1
ATOM 1428 C C . VAL A 1 185 ? -18.572 -3.729 11.916 1.00 91.31 185 VAL A C 1
ATOM 1430 O O . VAL A 1 185 ? -17.943 -4.166 10.954 1.00 91.31 185 VAL A O 1
ATOM 1433 N N . GLY A 1 186 ? -19.817 -3.257 11.795 1.00 92.88 186 GLY A N 1
ATOM 1434 C CA . GLY A 1 186 ? -20.547 -3.257 10.528 1.00 92.88 186 GLY A CA 1
ATOM 1435 C C . GLY A 1 186 ? -19.833 -2.465 9.431 1.00 92.88 186 GLY A C 1
ATOM 1436 O O . GLY A 1 186 ? -19.798 -2.907 8.286 1.00 92.88 186 GLY A O 1
ATOM 1437 N N . SER A 1 187 ? -19.214 -1.332 9.773 1.00 94.06 187 SER A N 1
ATOM 1438 C CA . SER A 1 187 ? -18.447 -0.521 8.823 1.00 94.06 187 SER A CA 1
ATOM 1439 C C . SER A 1 187 ? -17.165 -1.218 8.358 1.00 94.06 187 SER A C 1
ATOM 1441 O O . SER A 1 187 ? -16.862 -1.184 7.168 1.00 94.06 187 SER A O 1
ATOM 1443 N N . VAL A 1 188 ? -16.448 -1.898 9.263 1.00 92.31 188 VAL A N 1
ATOM 1444 C CA . VAL A 1 188 ? -15.250 -2.682 8.925 1.00 92.31 188 VAL A CA 1
ATOM 1445 C C . VAL A 1 188 ? -15.622 -3.819 7.980 1.00 92.31 188 VAL A C 1
ATOM 1447 O O . VAL A 1 188 ? -15.008 -3.962 6.924 1.00 92.31 188 VAL A O 1
ATOM 1450 N N . VAL A 1 189 ? -16.658 -4.594 8.317 1.00 91.31 189 VAL A N 1
ATOM 1451 C CA . VAL A 1 189 ? -17.136 -5.697 7.472 1.00 91.31 189 VAL A CA 1
ATOM 1452 C C . VAL A 1 189 ? -17.554 -5.180 6.100 1.00 91.31 189 VAL A C 1
ATOM 1454 O O . VAL A 1 189 ? -17.106 -5.717 5.095 1.00 91.31 189 VAL A O 1
ATOM 1457 N N . LEU A 1 190 ? -18.350 -4.110 6.040 1.00 91.75 190 LEU A N 1
ATOM 1458 C CA . LEU A 1 190 ? -18.824 -3.550 4.777 1.00 91.75 190 LEU A CA 1
ATOM 1459 C C . LEU A 1 190 ? -17.670 -3.056 3.893 1.00 91.75 190 LEU A C 1
ATOM 1461 O O . LEU A 1 190 ? -17.632 -3.382 2.709 1.00 91.75 190 LEU A O 1
ATOM 1465 N N . CYS A 1 191 ? -16.711 -2.311 4.452 1.00 90.00 191 CYS A N 1
ATOM 1466 C CA . CYS A 1 191 ? -15.562 -1.819 3.690 1.00 90.00 191 CYS A CA 1
ATOM 1467 C C . CYS A 1 191 ? -14.717 -2.961 3.116 1.00 90.00 191 CYS A C 1
ATOM 1469 O O . CYS A 1 191 ? -14.336 -2.903 1.949 1.00 90.00 191 CYS A O 1
ATOM 1471 N N . ASN A 1 192 ? -14.441 -3.995 3.912 1.00 88.56 192 ASN A N 1
ATOM 1472 C CA . ASN A 1 192 ? -13.624 -5.121 3.465 1.00 88.56 192 ASN A CA 1
ATOM 1473 C C . ASN A 1 192 ? -14.390 -6.043 2.507 1.00 88.56 192 ASN A C 1
ATOM 1475 O O . ASN A 1 192 ? -13.808 -6.517 1.538 1.00 88.56 192 ASN A O 1
ATOM 1479 N N . LEU A 1 193 ? -15.696 -6.243 2.711 1.00 90.19 193 LEU A N 1
ATOM 1480 C CA . LEU A 1 193 ? -16.533 -7.043 1.816 1.00 90.19 193 LEU A CA 1
ATOM 1481 C C . LEU A 1 193 ? -16.606 -6.431 0.416 1.00 90.19 193 LEU A C 1
ATOM 1483 O O . LEU A 1 193 ? -16.467 -7.154 -0.563 1.00 90.19 193 LEU A O 1
ATOM 1487 N N . VAL A 1 194 ? -16.782 -5.110 0.306 1.00 89.88 194 VAL A N 1
ATOM 1488 C CA . VAL A 1 194 ? -16.803 -4.423 -0.998 1.00 89.88 194 VAL A CA 1
ATOM 1489 C C . VAL A 1 194 ? -15.485 -4.626 -1.745 1.00 89.88 194 VAL A C 1
ATOM 1491 O O . VAL A 1 194 ? -15.491 -4.920 -2.938 1.00 89.88 194 VAL A O 1
ATOM 1494 N N . LEU A 1 195 ? -14.355 -4.510 -1.046 1.00 86.44 195 LEU A N 1
ATOM 1495 C CA . LEU A 1 195 ? -13.036 -4.700 -1.648 1.00 86.44 195 LEU A CA 1
ATOM 1496 C C . LEU A 1 195 ? -12.803 -6.156 -2.048 1.00 86.44 195 LEU A C 1
ATOM 1498 O O . LEU A 1 195 ? -12.364 -6.405 -3.164 1.00 86.44 195 LEU A O 1
ATOM 1502 N N . TYR A 1 196 ? -13.185 -7.102 -1.191 1.00 87.56 196 TYR A N 1
ATOM 1503 C CA . TYR A 1 196 ? -13.121 -8.528 -1.490 1.00 87.56 196 TYR A CA 1
ATOM 1504 C C . TYR A 1 196 ? -13.959 -8.902 -2.718 1.00 87.56 196 TYR A C 1
ATOM 1506 O O . TYR A 1 196 ? -13.479 -9.603 -3.605 1.00 87.56 196 TYR A O 1
ATOM 1514 N N . VAL A 1 197 ? -15.202 -8.417 -2.802 1.00 91.31 197 VAL A N 1
ATOM 1515 C CA . VAL A 1 197 ? -16.085 -8.672 -3.950 1.00 91.31 197 VAL A CA 1
ATOM 1516 C C . VAL A 1 197 ? -15.445 -8.174 -5.242 1.00 91.31 197 VAL A C 1
ATOM 1518 O O . VAL A 1 197 ? -15.494 -8.867 -6.257 1.00 91.31 197 VAL A O 1
ATOM 1521 N N . GLU A 1 198 ? -14.816 -7.004 -5.210 1.00 86.50 198 GLU A N 1
ATOM 1522 C CA . GLU A 1 198 ? -14.171 -6.418 -6.383 1.00 86.50 198 GLU A CA 1
ATOM 1523 C C . GLU A 1 198 ? -12.870 -7.137 -6.754 1.00 86.50 198 GLU A C 1
ATOM 1525 O O . GLU A 1 198 ? -12.646 -7.410 -7.933 1.00 86.50 198 GLU A O 1
ATOM 1530 N N . GLU A 1 199 ? -12.072 -7.576 -5.778 1.00 85.50 199 GLU A N 1
ATOM 1531 C CA . GLU A 1 199 ? -10.930 -8.463 -6.027 1.00 85.50 199 GLU A CA 1
ATOM 1532 C C . GLU A 1 199 ? -11.378 -9.783 -6.670 1.00 85.50 199 GLU A C 1
ATOM 1534 O O . GLU A 1 199 ? -10.853 -10.168 -7.714 1.00 85.50 199 GLU A O 1
ATOM 1539 N N . VAL A 1 200 ? -12.401 -10.452 -6.125 1.00 85.25 200 VAL A N 1
ATOM 1540 C CA . VAL A 1 200 ? -12.948 -11.698 -6.693 1.00 85.25 200 VAL A CA 1
ATOM 1541 C C . VAL A 1 200 ? -13.506 -11.481 -8.095 1.00 85.25 200 VAL A C 1
ATOM 1543 O O . VAL A 1 200 ? -13.272 -12.297 -8.989 1.00 85.25 200 VAL A O 1
ATOM 1546 N N . ARG A 1 201 ? -14.217 -10.374 -8.320 1.00 88.00 201 ARG A N 1
ATOM 1547 C CA . ARG A 1 201 ? -14.751 -10.004 -9.633 1.00 88.00 201 ARG A CA 1
ATOM 1548 C C . ARG A 1 201 ? -13.638 -9.789 -10.657 1.00 88.00 201 ARG A C 1
ATOM 1550 O O . ARG A 1 201 ? -13.791 -10.204 -11.805 1.00 88.00 201 ARG A O 1
ATOM 1557 N N . ILE A 1 202 ? -12.542 -9.139 -10.266 1.00 80.12 202 ILE A N 1
ATOM 1558 C CA . ILE A 1 202 ? -11.382 -8.923 -11.134 1.00 80.12 202 ILE A CA 1
ATOM 1559 C C . ILE A 1 202 ? -10.680 -10.249 -11.404 1.00 80.12 202 ILE A C 1
ATOM 1561 O O . ILE A 1 202 ? -10.480 -10.569 -12.571 1.00 80.12 202 ILE A O 1
ATOM 1565 N N . MET A 1 203 ? -10.394 -11.050 -10.372 1.00 78.31 203 MET A N 1
ATOM 1566 C CA . MET A 1 203 ? -9.762 -12.370 -10.505 1.00 78.31 203 MET A CA 1
ATOM 1567 C C . MET A 1 203 ? -10.538 -13.310 -11.433 1.00 78.31 203 MET A C 1
ATOM 1569 O O . MET A 1 203 ? -9.934 -14.069 -12.180 1.00 78.31 203 MET A O 1
ATOM 1573 N N . ARG A 1 204 ? -11.876 -13.250 -11.418 1.00 83.06 204 ARG A N 1
ATOM 1574 C CA . ARG A 1 204 ? -12.744 -14.056 -12.295 1.00 83.06 204 ARG A CA 1
ATOM 1575 C C . ARG A 1 204 ? -13.009 -13.423 -13.667 1.00 83.06 204 ARG A C 1
ATOM 1577 O O . ARG A 1 204 ? -13.749 -13.991 -14.465 1.00 83.06 204 ARG A O 1
ATOM 1584 N N . SER A 1 205 ? -12.467 -12.240 -13.949 1.00 81.62 205 SER A N 1
ATOM 1585 C CA . SER A 1 205 ? -12.673 -11.552 -15.224 1.00 81.62 205 SER A CA 1
ATOM 1586 C C . SER A 1 205 ? -11.858 -12.215 -16.335 1.00 81.62 205 SER A C 1
ATOM 1588 O O . SER A 1 205 ? -10.644 -12.340 -16.212 1.00 81.62 205 SER A O 1
ATOM 1590 N N . SER A 1 206 ? -12.486 -12.516 -17.477 1.00 79.69 206 SER A N 1
ATOM 1591 C CA . SER A 1 206 ? -11.769 -12.922 -18.703 1.00 79.69 206 SER A CA 1
ATOM 1592 C C . SER A 1 206 ? -10.814 -11.839 -19.219 1.00 79.69 206 SER A C 1
ATOM 1594 O O . SER A 1 206 ? -9.855 -12.127 -19.922 1.00 79.69 206 SER A O 1
ATOM 1596 N N . ARG A 1 207 ? -11.054 -10.581 -18.829 1.00 80.00 207 ARG A N 1
ATOM 1597 C CA . ARG A 1 207 ? -10.189 -9.422 -19.083 1.00 80.00 207 ARG A CA 1
ATOM 1598 C C . ARG A 1 207 ? -9.426 -9.021 -17.820 1.00 80.00 207 ARG A C 1
ATOM 1600 O O . ARG A 1 207 ? -9.533 -7.878 -17.376 1.00 80.00 207 ARG A O 1
ATOM 1607 N N . PHE A 1 208 ? -8.765 -9.973 -17.161 1.00 80.12 208 PHE A N 1
ATOM 1608 C CA . PHE A 1 208 ? -8.055 -9.724 -15.900 1.00 80.12 208 PHE A CA 1
ATOM 1609 C C . PHE A 1 208 ? -7.015 -8.608 -16.048 1.00 80.12 208 PHE A C 1
ATOM 1611 O O . PHE A 1 208 ? -7.058 -7.645 -15.287 1.00 80.12 208 PHE A O 1
ATOM 1618 N N . ALA A 1 209 ? -6.146 -8.690 -17.061 1.00 76.62 209 ALA A N 1
ATOM 1619 C CA . ALA A 1 209 ? -5.067 -7.725 -17.278 1.00 76.62 209 ALA A CA 1
ATOM 1620 C C . ALA A 1 209 ? -5.584 -6.286 -17.448 1.00 76.62 209 ALA A C 1
ATOM 1622 O O . ALA A 1 209 ? -5.006 -5.365 -16.880 1.00 76.62 209 ALA A O 1
ATOM 1623 N N . ASP A 1 210 ? -6.707 -6.107 -18.152 1.00 76.12 210 ASP A N 1
ATOM 1624 C CA . ASP A 1 210 ? -7.326 -4.796 -18.382 1.00 76.12 210 ASP A CA 1
ATOM 1625 C C . ASP A 1 210 ? -7.974 -4.205 -17.123 1.00 76.12 210 ASP A C 1
ATOM 1627 O O . ASP A 1 210 ? -8.098 -2.988 -16.996 1.00 76.12 210 ASP A O 1
ATOM 1631 N N . ARG A 1 211 ? -8.448 -5.051 -16.201 1.00 79.19 211 ARG A N 1
ATOM 1632 C CA . ARG A 1 211 ? -9.171 -4.604 -14.998 1.00 79.19 211 ARG A CA 1
ATOM 1633 C C . ARG A 1 211 ? -8.270 -4.491 -13.778 1.00 79.19 211 ARG A C 1
ATOM 1635 O O . ARG A 1 211 ? -8.452 -3.587 -12.963 1.00 79.19 211 ARG A O 1
ATOM 1642 N N . TYR A 1 212 ? -7.301 -5.390 -13.649 1.00 80.69 212 TYR A N 1
ATOM 1643 C CA . TYR A 1 212 ? -6.359 -5.389 -12.544 1.00 80.69 212 TYR A CA 1
ATOM 1644 C C . TYR A 1 212 ? -5.539 -4.097 -12.560 1.00 80.69 212 TYR A C 1
ATOM 1646 O O . TYR A 1 212 ? -4.939 -3.726 -13.567 1.00 80.69 212 TYR A O 1
ATOM 1654 N N . GLU A 1 213 ? -5.572 -3.378 -11.437 1.00 77.69 213 GLU A N 1
ATOM 1655 C CA . GLU A 1 213 ? -4.938 -2.055 -11.289 1.00 77.69 213 GLU A CA 1
ATOM 1656 C C . GLU A 1 213 ? -5.340 -1.059 -12.397 1.00 77.69 213 GLU A C 1
ATOM 1658 O O . GLU A 1 213 ? -4.540 -0.222 -12.819 1.00 77.69 213 GLU A O 1
ATOM 1663 N N . ALA A 1 214 ? -6.592 -1.145 -12.866 1.00 76.62 214 ALA A N 1
ATOM 1664 C CA . ALA A 1 214 ? -7.121 -0.348 -13.972 1.00 76.62 214 ALA A CA 1
ATOM 1665 C C . ALA A 1 214 ? -6.278 -0.460 -15.257 1.00 76.62 214 ALA A C 1
ATOM 1667 O O . ALA A 1 214 ? -5.996 0.544 -15.913 1.00 76.62 214 ALA A O 1
ATOM 1668 N N . GLY A 1 215 ? -5.821 -1.671 -15.580 1.00 77.56 215 GLY A N 1
ATOM 1669 C CA . GLY A 1 215 ? -5.123 -1.947 -16.831 1.00 77.56 215 GLY A CA 1
ATOM 1670 C C . GLY A 1 215 ? -3.681 -1.468 -16.844 1.00 77.56 215 GLY A C 1
ATOM 1671 O O . GLY A 1 215 ? -3.043 -1.495 -17.894 1.00 77.56 215 GLY A O 1
ATOM 1672 N N . LEU A 1 216 ? -3.140 -1.035 -15.699 1.00 82.56 216 LEU A N 1
ATOM 1673 C CA . LEU A 1 216 ? -1.798 -0.470 -15.621 1.00 82.56 216 LEU A CA 1
ATOM 1674 C C . LEU A 1 216 ? -0.753 -1.381 -16.252 1.00 82.56 216 LEU A C 1
ATOM 1676 O O . LEU A 1 216 ? 0.081 -0.921 -17.024 1.00 82.56 216 LEU A O 1
ATOM 1680 N N . ASN A 1 217 ? -0.802 -2.662 -15.904 1.00 85.56 217 ASN A N 1
ATOM 1681 C CA . ASN A 1 217 ? 0.245 -3.614 -16.242 1.00 85.56 217 ASN A CA 1
ATOM 1682 C C . ASN A 1 217 ? 0.057 -4.235 -17.633 1.00 85.56 217 ASN A C 1
ATOM 1684 O O . ASN A 1 217 ? 0.904 -5.015 -18.048 1.00 85.56 217 ASN A O 1
ATOM 1688 N N . THR A 1 218 ? -0.988 -3.868 -18.383 1.00 85.44 218 THR A N 1
ATOM 1689 C CA . THR A 1 218 ? -1.203 -4.361 -19.758 1.00 85.44 218 THR A CA 1
ATOM 1690 C C . THR A 1 218 ? -0.012 -4.045 -20.664 1.00 85.44 218 THR A C 1
ATOM 1692 O O . THR A 1 218 ? 0.523 -4.944 -21.308 1.00 85.44 218 THR A O 1
ATOM 1695 N N . GLY A 1 219 ? 0.477 -2.801 -20.639 1.00 88.38 219 GLY A N 1
ATOM 1696 C CA . GLY A 1 219 ? 1.658 -2.380 -21.400 1.00 88.38 219 GLY A CA 1
ATOM 1697 C C . GLY A 1 219 ? 2.940 -3.081 -20.946 1.00 88.38 219 GLY A C 1
ATOM 1698 O O . GLY A 1 219 ? 3.781 -3.424 -21.768 1.00 88.38 219 GLY A O 1
ATOM 1699 N N . LEU A 1 220 ? 3.068 -3.372 -19.648 1.00 90.62 220 LEU A N 1
ATOM 1700 C CA . LEU A 1 220 ? 4.214 -4.096 -19.088 1.00 90.62 220 LEU A CA 1
ATOM 1701 C C . LEU A 1 220 ? 4.233 -5.561 -19.538 1.00 90.62 220 LEU A C 1
ATOM 1703 O O . LEU A 1 220 ? 5.281 -6.072 -19.924 1.00 90.62 220 LEU A O 1
ATOM 1707 N N . VAL A 1 221 ? 3.075 -6.221 -19.527 1.00 90.25 221 VAL A N 1
ATOM 1708 C CA . VAL A 1 221 ? 2.912 -7.597 -20.014 1.00 90.25 221 VAL A CA 1
ATOM 1709 C C . VAL A 1 221 ? 3.149 -7.660 -21.526 1.00 90.25 221 VAL A C 1
ATOM 1711 O O . VAL A 1 221 ? 3.873 -8.537 -21.992 1.00 90.25 221 VAL A O 1
ATOM 1714 N N . ALA A 1 222 ? 2.624 -6.698 -22.289 1.00 91.00 222 ALA A N 1
ATOM 1715 C CA . ALA A 1 222 ? 2.864 -6.601 -23.727 1.00 91.00 222 ALA A CA 1
ATOM 1716 C C . ALA A 1 222 ? 4.335 -6.325 -24.068 1.00 91.00 222 ALA A C 1
ATOM 1718 O O . ALA A 1 222 ? 4.877 -6.924 -24.996 1.00 91.00 222 ALA A O 1
ATOM 1719 N N . ALA A 1 223 ? 5.009 -5.477 -23.289 1.00 93.88 223 ALA A N 1
ATOM 1720 C CA . ALA A 1 223 ? 6.442 -5.255 -23.421 1.00 93.88 223 ALA A CA 1
ATOM 1721 C C . ALA A 1 223 ? 7.233 -6.533 -23.119 1.00 93.88 223 ALA A C 1
ATOM 1723 O O . ALA A 1 223 ? 8.129 -6.884 -23.880 1.00 93.88 223 ALA A O 1
ATOM 1724 N N . ALA A 1 224 ? 6.885 -7.259 -22.053 1.00 94.00 224 ALA A N 1
ATOM 1725 C CA . ALA A 1 224 ? 7.525 -8.527 -21.719 1.00 94.00 224 ALA A CA 1
ATOM 1726 C C . ALA A 1 224 ? 7.364 -9.567 -22.842 1.00 94.00 224 ALA A C 1
ATOM 1728 O O . ALA A 1 224 ? 8.345 -10.207 -23.216 1.00 94.00 224 ALA A O 1
ATOM 1729 N N . GLN A 1 225 ? 6.166 -9.690 -23.425 1.00 92.88 225 GLN A N 1
ATOM 1730 C CA . GLN A 1 225 ? 5.932 -10.550 -24.589 1.00 92.88 225 GLN A CA 1
ATOM 1731 C C . GLN A 1 225 ? 6.822 -10.145 -25.770 1.00 92.88 225 GLN A C 1
ATOM 1733 O O . GLN A 1 225 ? 7.546 -10.977 -26.308 1.00 92.88 225 GLN A O 1
ATOM 1738 N N . TYR A 1 226 ? 6.830 -8.856 -26.127 1.00 94.94 226 TYR A N 1
ATOM 1739 C CA . TYR A 1 226 ? 7.642 -8.340 -27.231 1.00 94.94 226 TYR A CA 1
ATOM 1740 C C . TYR A 1 226 ? 9.138 -8.637 -27.044 1.00 94.94 226 TYR A C 1
ATOM 1742 O O . TYR A 1 226 ? 9.823 -9.041 -27.983 1.00 94.94 226 TYR A O 1
ATOM 1750 N N . LEU A 1 227 ? 9.657 -8.455 -25.828 1.00 95.56 227 LEU A N 1
ATOM 1751 C CA . LEU A 1 227 ? 11.064 -8.705 -25.508 1.00 95.56 227 LEU A CA 1
ATOM 1752 C C . LEU A 1 227 ? 11.409 -10.201 -25.556 1.00 95.56 227 LEU A C 1
ATOM 1754 O O . LEU A 1 227 ? 12.493 -10.560 -26.019 1.00 95.56 227 LEU A O 1
ATOM 1758 N N . THR A 1 228 ? 10.486 -11.068 -25.131 1.00 93.69 228 THR A N 1
ATOM 1759 C CA . THR A 1 228 ? 10.617 -12.526 -25.267 1.00 93.69 228 THR A CA 1
ATOM 1760 C C . THR A 1 228 ? 10.651 -12.938 -26.740 1.00 93.69 228 THR A C 1
ATOM 1762 O O . THR A 1 228 ? 11.563 -13.658 -27.142 1.00 93.69 228 THR A O 1
ATOM 1765 N N . ASP A 1 229 ? 9.742 -12.415 -27.568 1.00 93.81 229 ASP A N 1
ATOM 1766 C CA . ASP A 1 229 ? 9.681 -12.708 -29.010 1.00 93.81 229 ASP A CA 1
ATOM 1767 C C . ASP A 1 229 ? 10.933 -12.228 -29.760 1.00 93.81 229 ASP A C 1
ATOM 1769 O O . ASP A 1 229 ? 11.361 -12.833 -30.742 1.00 93.81 229 ASP A O 1
ATOM 1773 N N . LYS A 1 230 ? 11.557 -11.145 -29.283 1.00 95.62 230 LYS A N 1
ATOM 1774 C CA . LYS A 1 230 ? 12.836 -10.632 -29.797 1.00 95.62 230 LYS A CA 1
ATOM 1775 C C . LYS A 1 230 ? 14.066 -11.335 -29.215 1.00 95.62 230 LYS A C 1
ATOM 1777 O O . LYS A 1 230 ? 15.178 -10.977 -29.596 1.00 95.62 230 LYS A O 1
ATOM 1782 N N . ASN A 1 231 ? 13.883 -12.315 -28.327 1.00 94.56 231 ASN A N 1
ATOM 1783 C CA . ASN A 1 231 ? 14.944 -13.052 -27.639 1.00 94.56 231 ASN A CA 1
ATOM 1784 C C . ASN A 1 231 ? 16.003 -12.129 -27.007 1.00 94.56 231 ASN A C 1
ATOM 1786 O O . ASN A 1 231 ? 17.210 -12.311 -27.180 1.00 94.56 231 ASN A O 1
ATOM 1790 N N . VAL A 1 232 ? 15.541 -11.101 -26.292 1.00 94.81 232 VAL A N 1
ATOM 1791 C CA . VAL A 1 232 ? 16.428 -10.133 -25.640 1.00 94.81 232 VAL A CA 1
ATOM 1792 C C . VAL A 1 232 ? 17.269 -10.822 -24.558 1.00 94.81 232 VAL A C 1
ATOM 1794 O O . VAL A 1 232 ? 16.788 -11.661 -23.794 1.00 94.81 232 VAL A O 1
ATOM 1797 N N . GLY A 1 233 ? 18.559 -10.496 -24.516 1.00 92.44 233 GLY A N 1
ATOM 1798 C CA . GLY A 1 233 ? 19.525 -11.048 -23.573 1.00 92.44 233 GLY A CA 1
ATOM 1799 C C . GLY A 1 233 ? 19.465 -10.408 -22.184 1.00 92.44 233 GLY A C 1
ATOM 1800 O O . GLY A 1 233 ? 18.803 -9.397 -21.951 1.00 92.44 233 GLY A O 1
ATOM 1801 N N . ASN A 1 234 ? 20.214 -10.989 -21.245 1.00 94.25 234 ASN A N 1
ATOM 1802 C CA . ASN A 1 234 ? 20.360 -10.434 -19.898 1.00 94.25 234 ASN A CA 1
ATOM 1803 C C . ASN A 1 234 ? 20.968 -9.025 -19.941 1.00 94.25 234 ASN A C 1
ATOM 1805 O O . ASN A 1 234 ? 21.891 -8.765 -20.711 1.00 94.25 234 ASN A O 1
ATOM 1809 N N . TRP A 1 235 ? 20.462 -8.139 -19.081 1.00 93.19 235 TRP A N 1
ATOM 1810 C CA . TRP A 1 235 ? 20.901 -6.750 -18.897 1.00 93.19 235 TRP A CA 1
ATOM 1811 C C . TRP A 1 235 ? 20.697 -5.825 -20.104 1.00 93.19 235 TRP A C 1
ATOM 1813 O O . TRP A 1 235 ? 21.034 -4.647 -20.037 1.00 93.19 235 TRP A O 1
ATOM 1823 N N . GLN A 1 236 ? 20.078 -6.313 -21.181 1.00 95.94 236 GLN A N 1
ATOM 1824 C CA . GLN A 1 236 ? 19.766 -5.512 -22.367 1.00 95.94 236 GLN A CA 1
ATOM 1825 C C . GLN A 1 236 ? 18.468 -4.706 -22.226 1.00 95.94 236 GLN A C 1
ATOM 1827 O O . GLN A 1 236 ? 18.128 -3.933 -23.121 1.00 95.94 236 GLN A O 1
ATOM 1832 N N . THR A 1 237 ? 17.735 -4.864 -21.123 1.00 97.19 237 THR A N 1
ATOM 1833 C CA . THR A 1 237 ? 16.554 -4.053 -20.813 1.00 97.19 237 THR A CA 1
ATOM 1834 C C . THR A 1 237 ? 16.763 -3.261 -19.533 1.00 97.19 237 THR A C 1
ATOM 1836 O O . THR A 1 237 ? 17.192 -3.820 -18.525 1.00 97.19 237 THR A O 1
ATOM 1839 N N . ALA A 1 238 ? 16.436 -1.970 -19.561 1.00 96.06 238 ALA A N 1
ATOM 1840 C CA . ALA A 1 238 ? 16.399 -1.111 -18.386 1.00 96.06 238 ALA A CA 1
ATOM 1841 C C . ALA A 1 238 ? 14.964 -0.697 -18.056 1.00 96.06 238 ALA A C 1
ATOM 1843 O O . ALA A 1 238 ? 14.180 -0.408 -18.956 1.00 96.06 238 ALA A O 1
ATOM 1844 N N . VAL A 1 239 ? 14.632 -0.624 -16.769 1.00 94.44 239 VAL A N 1
ATOM 1845 C CA . VAL A 1 239 ? 13.308 -0.227 -16.279 1.00 94.44 239 VAL A CA 1
ATOM 1846 C C . VAL A 1 239 ? 13.429 1.034 -15.438 1.00 94.44 239 VAL A C 1
ATOM 1848 O O . VAL A 1 239 ? 14.217 1.078 -14.488 1.00 94.44 239 VAL A O 1
ATOM 1851 N N . ASN A 1 240 ? 12.636 2.052 -15.766 1.00 91.94 240 ASN A N 1
ATOM 1852 C CA . ASN A 1 240 ? 12.468 3.222 -14.918 1.00 91.94 240 ASN A CA 1
ATOM 1853 C C . ASN A 1 240 ? 11.580 2.868 -13.712 1.00 91.94 240 ASN A C 1
ATOM 1855 O O . ASN A 1 240 ? 10.408 2.539 -13.906 1.00 91.94 240 ASN A O 1
ATOM 1859 N N . PRO A 1 241 ? 12.105 2.923 -12.476 1.00 88.12 241 PRO A N 1
ATOM 1860 C CA . PRO A 1 241 ? 11.310 2.654 -11.281 1.00 88.12 241 PRO A CA 1
ATOM 1861 C C . PRO A 1 241 ? 10.423 3.839 -10.868 1.00 88.12 241 PRO A C 1
ATOM 1863 O O . PRO A 1 241 ? 9.591 3.688 -9.973 1.00 88.12 241 PRO A O 1
ATOM 1866 N N . GLU A 1 242 ? 10.636 5.029 -11.433 1.00 86.50 242 GLU A N 1
ATOM 1867 C CA . GLU A 1 242 ? 9.937 6.243 -11.027 1.00 86.50 242 GLU A CA 1
ATOM 1868 C C . GLU A 1 242 ? 8.529 6.324 -11.620 1.00 86.50 242 GLU A C 1
ATOM 1870 O O . GLU A 1 242 ? 8.322 6.116 -12.812 1.00 86.50 242 GLU A O 1
ATOM 1875 N N . TYR A 1 243 ? 7.574 6.731 -10.786 1.00 82.38 243 TYR A N 1
ATOM 1876 C CA . TYR A 1 243 ? 6.241 7.139 -11.211 1.00 82.38 243 TYR A CA 1
ATOM 1877 C C . TYR A 1 243 ? 5.657 8.179 -10.255 1.00 82.38 243 TYR A C 1
ATOM 1879 O O . TYR A 1 243 ? 6.085 8.299 -9.105 1.00 82.38 243 TYR A O 1
ATOM 1887 N N . ILE A 1 244 ? 4.652 8.928 -10.703 1.00 78.38 244 ILE A N 1
ATOM 1888 C CA . ILE A 1 244 ? 3.879 9.843 -9.860 1.00 78.38 244 ILE A CA 1
ATOM 1889 C C . ILE A 1 244 ? 2.498 9.232 -9.647 1.00 78.38 244 ILE A C 1
ATOM 1891 O O . ILE A 1 244 ? 1.795 8.912 -10.602 1.00 78.38 244 ILE A O 1
ATOM 1895 N N . ASN A 1 245 ? 2.094 9.075 -8.387 1.00 76.69 245 ASN A N 1
ATOM 1896 C CA . ASN A 1 245 ? 0.747 8.645 -8.019 1.00 76.69 245 ASN A CA 1
ATOM 1897 C C . ASN A 1 245 ? 0.214 9.493 -6.865 1.00 76.69 245 ASN A C 1
ATOM 1899 O O . ASN A 1 245 ? 0.901 9.664 -5.857 1.00 76.69 245 ASN A O 1
ATOM 1903 N N . ILE A 1 246 ? -1.018 9.991 -7.006 1.00 74.94 246 ILE A N 1
ATOM 1904 C CA . ILE A 1 246 ? -1.665 10.909 -6.053 1.00 74.94 246 ILE A CA 1
ATOM 1905 C C . ILE A 1 246 ? -0.720 12.063 -5.693 1.00 74.94 246 ILE A C 1
ATOM 1907 O O . ILE A 1 246 ? -0.409 12.310 -4.530 1.00 74.94 246 ILE A O 1
ATOM 1911 N N . ASN A 1 247 ? -0.189 12.704 -6.738 1.00 70.56 247 ASN A N 1
ATOM 1912 C CA . ASN A 1 247 ? 0.736 13.834 -6.654 1.00 70.56 247 ASN A CA 1
ATOM 1913 C C . ASN A 1 247 ? 2.047 13.574 -5.888 1.00 70.56 247 ASN A C 1
ATOM 1915 O O . ASN A 1 247 ? 2.756 14.503 -5.516 1.00 70.56 247 ASN A O 1
ATOM 1919 N N . LYS A 1 248 ? 2.378 12.308 -5.629 1.00 72.94 248 LYS A N 1
ATOM 1920 C CA . LYS A 1 248 ? 3.622 11.918 -4.974 1.00 72.94 248 LYS A CA 1
ATOM 1921 C C . LYS A 1 248 ? 4.489 11.147 -5.937 1.00 72.94 248 LYS A C 1
ATOM 1923 O O . LYS A 1 248 ? 4.050 10.147 -6.508 1.00 72.94 248 LYS A O 1
ATOM 1928 N N . ARG A 1 249 ? 5.740 11.577 -6.054 1.00 77.06 249 ARG A N 1
ATOM 1929 C CA . ARG A 1 249 ? 6.778 10.791 -6.709 1.00 77.06 249 ARG A CA 1
ATOM 1930 C C . ARG A 1 249 ? 7.078 9.553 -5.870 1.00 77.06 249 ARG A C 1
ATOM 1932 O O . ARG A 1 249 ? 7.262 9.641 -4.656 1.00 77.06 249 ARG A O 1
ATOM 1939 N N . ARG A 1 250 ? 7.136 8.402 -6.525 1.00 78.12 250 ARG A N 1
ATOM 1940 C CA . ARG A 1 250 ? 7.407 7.102 -5.919 1.00 78.12 250 ARG A CA 1
ATOM 1941 C C . ARG A 1 250 ? 8.418 6.347 -6.766 1.00 78.12 250 ARG A C 1
ATOM 1943 O O . ARG A 1 250 ? 8.493 6.537 -7.975 1.00 78.12 250 ARG A O 1
ATOM 1950 N N . MET A 1 251 ? 9.174 5.483 -6.105 1.00 81.38 251 MET A N 1
ATOM 1951 C CA . MET A 1 251 ? 10.080 4.535 -6.743 1.00 81.38 251 MET A CA 1
ATOM 1952 C C . MET A 1 251 ? 9.520 3.143 -6.473 1.00 81.38 251 MET A C 1
ATOM 1954 O O . MET A 1 251 ? 9.232 2.820 -5.322 1.00 81.38 251 MET A O 1
ATOM 1958 N N . SER A 1 252 ? 9.314 2.334 -7.508 1.00 82.81 252 SER A N 1
ATOM 1959 C CA . SER A 1 252 ? 8.831 0.965 -7.354 1.00 82.81 252 SER A CA 1
ATOM 1960 C C . SER A 1 252 ? 9.672 -0.020 -8.164 1.00 82.81 252 SER A C 1
ATOM 1962 O O . SER A 1 252 ? 9.834 0.168 -9.370 1.00 82.81 252 SER A O 1
ATOM 1964 N N . PRO A 1 253 ? 10.141 -1.120 -7.545 1.00 84.69 253 PRO A N 1
ATOM 1965 C CA . PRO A 1 253 ? 10.777 -2.213 -8.269 1.00 84.69 253 PRO A CA 1
ATOM 1966 C C . PRO A 1 253 ? 9.759 -3.119 -8.985 1.00 84.69 253 PRO A C 1
ATOM 1968 O O . PRO A 1 253 ? 10.159 -4.101 -9.602 1.00 84.69 253 PRO A O 1
ATOM 1971 N N . THR A 1 254 ? 8.448 -2.846 -8.910 1.00 85.12 254 THR A N 1
ATOM 1972 C CA . THR A 1 254 ? 7.400 -3.711 -9.485 1.00 85.12 254 THR A CA 1
ATOM 1973 C C . THR A 1 254 ? 7.617 -3.985 -10.970 1.00 85.12 254 THR A C 1
ATOM 1975 O O . THR A 1 254 ? 7.589 -5.146 -11.370 1.00 85.12 254 THR A O 1
ATOM 1978 N N . GLY A 1 255 ? 7.883 -2.948 -11.775 1.00 89.62 255 GLY A N 1
ATOM 1979 C CA . GLY A 1 255 ? 8.124 -3.114 -13.212 1.00 89.62 255 GLY A CA 1
ATOM 1980 C C . GLY A 1 255 ? 9.307 -4.042 -13.491 1.00 89.62 255 GLY A C 1
ATOM 1981 O O . GLY A 1 255 ? 9.192 -4.972 -14.281 1.00 89.62 255 GLY A O 1
ATOM 1982 N N . LEU A 1 256 ? 10.410 -3.850 -12.762 1.00 91.62 256 LEU A N 1
ATOM 1983 C CA . LEU A 1 256 ? 11.610 -4.682 -12.853 1.00 91.62 256 LEU A CA 1
ATOM 1984 C C . LEU A 1 256 ? 11.330 -6.146 -12.485 1.00 91.62 256 LEU A C 1
ATOM 1986 O O . LEU A 1 256 ? 11.725 -7.053 -13.219 1.00 91.62 256 LEU A O 1
ATOM 1990 N N . ARG A 1 257 ? 10.647 -6.376 -11.356 1.00 88.00 257 ARG A N 1
ATOM 1991 C CA . ARG A 1 257 ? 10.315 -7.716 -10.849 1.00 88.00 257 ARG A CA 1
ATOM 1992 C C . ARG A 1 257 ? 9.417 -8.468 -11.828 1.00 88.00 257 ARG A C 1
ATOM 1994 O O . ARG A 1 257 ? 9.737 -9.593 -12.195 1.00 88.00 257 ARG A O 1
ATOM 2001 N N . ILE A 1 258 ? 8.334 -7.836 -12.281 1.00 88.69 258 ILE A N 1
ATOM 2002 C CA . ILE A 1 258 ? 7.393 -8.439 -13.234 1.00 88.69 258 ILE A CA 1
ATOM 2003 C C . ILE A 1 258 ? 8.093 -8.728 -14.561 1.00 88.69 258 ILE A C 1
ATOM 2005 O O . ILE A 1 258 ? 7.959 -9.828 -15.085 1.00 88.69 258 ILE A O 1
ATOM 2009 N N . LEU A 1 259 ? 8.874 -7.781 -15.086 1.00 92.50 259 LEU A N 1
ATOM 2010 C CA . LEU A 1 259 ? 9.587 -7.972 -16.346 1.00 92.50 259 LEU A CA 1
ATOM 2011 C C . LEU A 1 259 ? 10.563 -9.154 -16.275 1.00 92.50 259 LEU A C 1
ATOM 2013 O O . LEU A 1 259 ? 10.554 -10.015 -17.152 1.00 92.50 259 LEU A O 1
ATOM 2017 N N . THR A 1 260 ? 11.363 -9.219 -15.209 1.00 90.50 260 THR A N 1
ATOM 2018 C CA . THR A 1 260 ? 12.326 -10.308 -14.975 1.00 90.50 260 THR A CA 1
ATOM 2019 C C . THR A 1 260 ? 11.611 -11.652 -14.847 1.00 90.50 260 THR A C 1
ATOM 2021 O O . THR A 1 260 ? 12.029 -12.637 -15.447 1.00 90.50 260 THR A O 1
ATOM 2024 N N . MET A 1 261 ? 10.496 -11.690 -14.111 1.00 89.25 261 MET A N 1
ATOM 2025 C CA . MET A 1 261 ? 9.685 -12.895 -13.923 1.00 89.25 261 MET A CA 1
ATOM 2026 C C . MET A 1 261 ? 9.068 -13.395 -15.235 1.00 89.25 261 MET A C 1
ATOM 2028 O O . MET A 1 261 ? 9.091 -14.592 -15.498 1.00 89.25 261 MET A O 1
ATOM 2032 N N . LEU A 1 262 ? 8.519 -12.496 -16.058 1.00 89.12 262 LEU A N 1
ATOM 2033 C CA . LEU A 1 262 ? 7.818 -12.866 -17.291 1.00 89.12 262 LEU A CA 1
ATOM 2034 C C . LEU A 1 262 ? 8.762 -13.218 -18.445 1.00 89.12 262 LEU A C 1
ATOM 2036 O O . LEU A 1 262 ? 8.409 -14.037 -19.285 1.00 89.12 262 LEU A O 1
ATOM 2040 N N . THR A 1 263 ? 9.945 -12.604 -18.498 1.00 91.00 263 THR A N 1
ATOM 2041 C CA . THR A 1 263 ? 10.935 -12.858 -19.562 1.00 91.00 263 THR A CA 1
ATOM 2042 C C . THR A 1 263 ? 11.964 -13.923 -19.176 1.00 91.00 263 THR A C 1
ATOM 2044 O O . THR A 1 263 ? 12.633 -14.482 -20.043 1.00 91.00 263 THR A O 1
ATOM 2047 N N . GLY A 1 264 ? 12.145 -14.185 -17.876 1.00 88.81 264 GLY A N 1
ATOM 2048 C CA . GLY A 1 264 ? 13.247 -14.997 -17.359 1.00 88.81 264 GLY A CA 1
ATOM 2049 C C . GLY A 1 264 ? 14.630 -14.367 -17.574 1.00 88.81 264 GLY A C 1
ATOM 2050 O O . GLY A 1 264 ? 15.639 -15.064 -17.470 1.00 88.81 264 GLY A O 1
ATOM 2051 N N . LYS A 1 265 ? 14.700 -13.072 -17.916 1.00 90.62 265 LYS A N 1
ATOM 2052 C CA . LYS A 1 265 ? 15.943 -12.341 -18.197 1.00 90.62 265 LYS A CA 1
ATOM 2053 C C . LYS A 1 265 ? 16.193 -11.288 -17.130 1.00 90.62 265 LYS A C 1
ATOM 2055 O O . LYS A 1 265 ? 15.273 -10.596 -16.704 1.00 90.62 265 LYS A O 1
ATOM 2060 N N . ALA A 1 266 ? 17.451 -11.125 -16.731 1.00 91.31 266 ALA A N 1
ATOM 2061 C CA . ALA A 1 266 ? 17.834 -10.045 -15.830 1.00 91.31 266 ALA A CA 1
ATOM 2062 C C . ALA A 1 266 ? 17.662 -8.680 -16.521 1.00 91.31 266 ALA A C 1
ATOM 2064 O O . ALA A 1 266 ? 18.084 -8.506 -17.665 1.00 91.31 266 ALA A O 1
ATOM 2065 N N . ALA A 1 267 ? 17.086 -7.707 -15.818 1.00 93.19 267 ALA A N 1
ATOM 2066 C CA . ALA A 1 267 ? 16.934 -6.330 -16.281 1.00 93.19 267 ALA A CA 1
ATOM 2067 C C . ALA A 1 267 ? 17.655 -5.352 -15.339 1.00 93.19 267 ALA A C 1
ATOM 2069 O O . ALA A 1 267 ? 17.876 -5.641 -14.163 1.00 93.19 267 ALA A O 1
ATOM 2070 N N . LEU A 1 268 ? 18.033 -4.184 -15.856 1.00 93.00 268 LEU A N 1
ATOM 2071 C CA . LEU A 1 268 ? 18.665 -3.116 -15.085 1.00 93.00 268 LEU A CA 1
ATOM 2072 C C . LEU A 1 268 ? 17.608 -2.166 -14.524 1.00 93.00 268 LEU A C 1
ATOM 2074 O O . LEU A 1 268 ? 16.701 -1.737 -15.233 1.00 93.00 268 LEU A O 1
ATOM 2078 N N . GLN A 1 269 ? 17.750 -1.766 -13.265 1.00 93.19 269 GLN A N 1
ATOM 2079 C CA . GLN A 1 269 ? 16.984 -0.642 -12.733 1.00 93.19 269 GLN A CA 1
ATOM 2080 C C . GLN A 1 269 ? 17.707 0.664 -13.057 1.00 93.19 269 GLN A C 1
ATOM 2082 O O . GLN A 1 269 ? 18.907 0.782 -12.809 1.00 93.19 269 GLN A O 1
ATOM 2087 N N . VAL A 1 270 ? 16.987 1.662 -13.570 1.00 91.50 270 VAL A N 1
ATOM 2088 C CA . VAL A 1 270 ? 17.579 2.983 -13.815 1.00 91.50 270 VAL A CA 1
ATOM 2089 C C . VAL A 1 270 ? 17.965 3.645 -12.482 1.00 91.50 270 VAL A C 1
ATOM 2091 O O . VAL A 1 270 ? 17.115 3.768 -11.593 1.00 91.50 270 VAL A O 1
ATOM 2094 N N . PRO A 1 271 ? 19.227 4.095 -12.322 1.00 87.44 271 PRO A N 1
ATOM 2095 C CA . PRO A 1 271 ? 19.677 4.783 -11.120 1.00 87.44 271 PRO A CA 1
ATOM 2096 C C . PRO A 1 271 ? 18.893 6.064 -10.843 1.00 87.44 271 PRO A C 1
ATOM 2098 O O . PRO A 1 271 ? 18.600 6.847 -11.748 1.00 87.44 271 PRO A O 1
ATOM 2101 N N . GLU A 1 272 ? 18.656 6.338 -9.560 1.00 83.06 272 GLU A N 1
ATOM 2102 C CA . GLU A 1 272 ? 17.839 7.473 -9.129 1.00 83.06 272 GLU A CA 1
ATOM 2103 C C . GLU A 1 272 ? 18.352 8.820 -9.665 1.00 83.06 272 GLU A C 1
ATOM 2105 O O . GLU A 1 272 ? 17.554 9.676 -10.049 1.00 83.06 272 GLU A O 1
ATOM 2110 N N . LYS A 1 273 ? 19.678 8.991 -9.766 1.00 83.00 273 LYS A N 1
ATOM 2111 C CA . LYS A 1 273 ? 20.303 10.214 -10.293 1.00 83.00 273 LYS A CA 1
ATOM 2112 C C . LYS A 1 273 ? 19.815 10.593 -11.695 1.00 83.00 273 LYS A C 1
ATOM 2114 O O . LYS A 1 273 ? 19.740 11.778 -11.979 1.00 83.00 273 LYS A O 1
ATOM 2119 N N . TYR A 1 274 ? 19.459 9.610 -12.526 1.00 83.50 274 TYR A N 1
ATOM 2120 C CA . TYR A 1 274 ? 18.928 9.849 -13.867 1.00 83.50 274 TYR A CA 1
ATOM 2121 C C . TYR A 1 274 ? 17.418 10.072 -13.845 1.00 83.50 274 TYR A C 1
ATOM 2123 O O . TYR A 1 274 ? 16.904 10.826 -14.652 1.00 83.50 274 TYR A O 1
ATOM 2131 N N . THR A 1 275 ? 16.693 9.470 -12.902 1.00 78.88 275 THR A N 1
ATOM 2132 C CA . THR A 1 275 ? 15.243 9.698 -12.763 1.00 78.88 275 THR A CA 1
ATOM 2133 C C . THR A 1 275 ? 14.913 11.105 -12.244 1.00 78.88 275 THR A C 1
ATOM 2135 O O . THR A 1 275 ? 13.798 11.597 -12.380 1.00 78.88 275 THR A O 1
ATOM 2138 N N . ARG A 1 276 ? 15.849 11.795 -11.585 1.00 72.75 276 ARG A N 1
ATOM 2139 C CA . ARG A 1 276 ? 15.591 13.126 -11.012 1.00 72.75 276 ARG A CA 1
ATOM 2140 C C . ARG A 1 276 ? 15.633 14.218 -12.087 1.00 72.75 276 ARG A C 1
ATOM 2142 O O . ARG A 1 276 ? 16.314 14.083 -13.093 1.00 72.75 276 ARG A O 1
ATOM 2149 N N . ALA A 1 277 ? 14.929 15.330 -11.864 1.00 58.91 277 ALA A N 1
ATOM 2150 C CA . ALA A 1 277 ? 15.198 16.547 -12.631 1.00 58.91 277 ALA A CA 1
ATOM 2151 C C . ALA A 1 277 ? 16.699 16.894 -12.497 1.00 58.91 277 ALA A C 1
ATOM 2153 O O . ALA A 1 277 ? 17.256 16.688 -11.413 1.00 58.91 277 ALA A O 1
ATOM 2154 N N . PRO A 1 278 ? 17.372 17.366 -13.560 1.00 54.41 278 PRO A N 1
ATOM 2155 C CA . PRO A 1 278 ? 16.819 17.946 -14.792 1.00 54.41 278 PRO A CA 1
ATOM 2156 C C . PRO A 1 278 ? 16.593 16.960 -15.955 1.00 54.41 278 PRO A C 1
ATOM 2158 O O . PRO A 1 278 ? 16.202 17.387 -17.041 1.00 54.41 278 PRO A O 1
ATOM 2161 N N . TYR A 1 279 ? 16.829 15.661 -15.764 1.00 56.09 279 TYR A N 1
ATOM 2162 C CA . TYR A 1 279 ? 16.837 14.694 -16.859 1.00 56.09 279 TYR A CA 1
ATOM 2163 C C . TYR A 1 279 ? 15.446 14.529 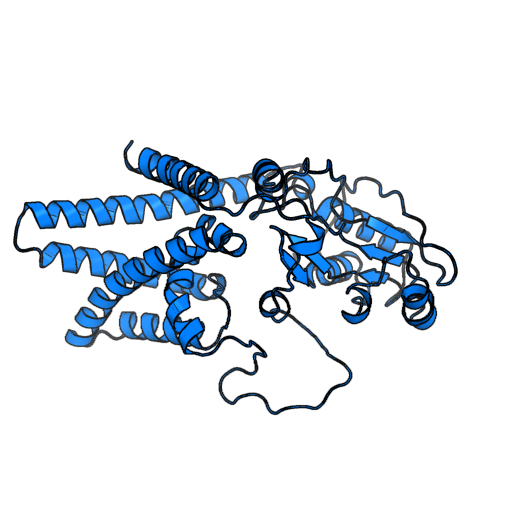-17.497 1.00 56.09 279 TYR A C 1
ATOM 2165 O O . TYR A 1 279 ? 14.455 14.165 -16.852 1.00 56.09 279 TYR A O 1
ATOM 2173 N N . LYS A 1 280 ? 15.378 14.753 -18.812 1.00 68.25 280 LYS A N 1
ATOM 2174 C CA . LYS A 1 280 ? 14.200 14.467 -19.646 1.00 68.25 280 LYS A CA 1
ATOM 2175 C C . LYS A 1 280 ? 14.314 13.065 -20.241 1.00 68.25 280 LYS A C 1
ATOM 2177 O O . LYS A 1 280 ? 14.428 12.929 -21.453 1.00 68.25 280 LYS A O 1
ATOM 2182 N N . ILE A 1 281 ? 14.354 12.024 -19.406 1.00 73.50 281 ILE A N 1
ATOM 2183 C CA . ILE A 1 281 ? 14.357 10.631 -19.889 1.00 73.50 281 ILE A CA 1
ATOM 2184 C C . ILE A 1 281 ? 13.085 10.388 -20.732 1.00 73.50 281 ILE A C 1
ATOM 2186 O O . ILE A 1 281 ? 12.032 10.906 -20.354 1.00 73.50 281 ILE A O 1
ATOM 2190 N N . PRO A 1 282 ? 13.163 9.656 -21.861 1.00 73.88 282 PRO A N 1
ATOM 2191 C CA . PRO A 1 282 ? 14.352 9.013 -22.450 1.00 73.88 282 PRO A CA 1
ATOM 2192 C C . PRO A 1 282 ? 15.231 9.907 -23.344 1.00 73.88 282 PRO A C 1
ATOM 2194 O O . PRO A 1 282 ? 16.268 9.473 -23.849 1.00 73.88 282 PRO A O 1
ATOM 2197 N N . ASN A 1 283 ? 14.868 11.175 -23.517 1.00 80.75 283 ASN A N 1
ATOM 2198 C CA . ASN A 1 283 ? 15.483 12.105 -24.467 1.00 80.75 283 ASN A CA 1
ATOM 2199 C C . ASN A 1 283 ? 16.749 12.811 -23.953 1.00 80.75 283 ASN A C 1
ATOM 2201 O O . ASN A 1 283 ? 17.400 13.528 -24.718 1.00 80.75 283 ASN A O 1
ATOM 2205 N N . ASP A 1 284 ? 17.147 12.583 -22.706 1.00 86.56 284 ASP A N 1
ATOM 2206 C CA . ASP A 1 284 ? 18.358 13.167 -22.139 1.00 86.56 284 ASP A CA 1
ATOM 2207 C C . ASP A 1 284 ? 19.649 12.549 -22.715 1.00 86.56 284 ASP A C 1
ATOM 2209 O O . ASP A 1 284 ? 19.822 11.328 -22.744 1.00 86.56 284 ASP A O 1
ATOM 2213 N N . ARG A 1 285 ? 20.571 13.400 -23.182 1.00 86.56 285 ARG A N 1
ATOM 2214 C CA . ARG A 1 285 ? 21.811 12.973 -23.851 1.00 86.56 285 ARG A CA 1
ATOM 2215 C C . ARG A 1 285 ? 22.790 12.290 -22.896 1.00 86.56 285 ARG A C 1
ATOM 2217 O O . ARG A 1 285 ? 23.446 11.330 -23.302 1.00 86.56 285 ARG A O 1
ATOM 2224 N N . ASP A 1 286 ? 22.898 12.770 -21.663 1.00 87.00 286 ASP A N 1
ATOM 2225 C CA . ASP A 1 286 ? 23.847 12.242 -20.686 1.00 87.00 286 ASP A CA 1
ATOM 2226 C C . ASP A 1 286 ? 23.375 10.896 -20.153 1.00 87.00 286 ASP A C 1
ATOM 2228 O O . ASP A 1 286 ? 24.174 9.965 -20.069 1.00 87.00 286 ASP A O 1
ATOM 2232 N N . PHE A 1 287 ? 22.073 10.737 -19.906 1.00 89.31 287 PHE A N 1
ATOM 2233 C CA . PHE A 1 287 ? 21.478 9.432 -19.623 1.00 89.31 287 PHE A CA 1
ATOM 2234 C C . PHE A 1 287 ? 21.779 8.420 -20.739 1.00 89.31 287 PHE A C 1
ATOM 2236 O O . PHE A 1 287 ? 22.257 7.315 -20.464 1.00 89.31 287 PHE A O 1
ATOM 2243 N N . ARG A 1 288 ? 21.576 8.799 -22.008 1.00 90.56 288 ARG A N 1
ATOM 2244 C CA . ARG A 1 288 ? 21.864 7.907 -23.141 1.00 90.56 288 ARG A CA 1
ATOM 2245 C C . ARG A 1 288 ? 23.328 7.492 -23.202 1.00 90.56 288 ARG A C 1
ATOM 2247 O O . ARG A 1 288 ? 23.629 6.305 -23.278 1.00 90.56 288 ARG A O 1
ATOM 2254 N N . LYS A 1 289 ? 24.246 8.452 -23.120 1.00 88.81 289 LYS A N 1
ATOM 2255 C CA . LYS A 1 289 ? 25.680 8.167 -23.234 1.00 88.81 289 LYS A CA 1
ATOM 2256 C C . LYS A 1 289 ? 26.231 7.421 -22.023 1.00 88.81 289 LYS A C 1
ATOM 2258 O O . LYS A 1 289 ? 26.983 6.464 -22.171 1.00 88.81 289 LYS A O 1
ATOM 2263 N N . GLN A 1 290 ? 25.888 7.867 -20.820 1.00 89.06 290 GLN A N 1
ATOM 2264 C CA . GLN A 1 290 ? 26.526 7.380 -19.599 1.00 89.06 290 GLN A CA 1
ATOM 2265 C C . GLN A 1 290 ? 25.877 6.116 -19.046 1.00 89.06 290 GLN A C 1
ATOM 2267 O O . GLN A 1 290 ? 26.544 5.368 -18.333 1.00 89.06 290 GLN A O 1
ATOM 2272 N N . PHE A 1 291 ? 24.598 5.879 -19.351 1.00 90.62 291 PHE A N 1
ATOM 2273 C CA . PHE A 1 291 ? 23.876 4.709 -18.871 1.00 90.62 291 PHE A CA 1
ATOM 2274 C C . PHE A 1 291 ? 23.536 3.745 -20.008 1.00 90.62 291 PHE A C 1
ATOM 2276 O O . PHE A 1 291 ? 24.061 2.636 -20.027 1.00 90.62 291 PHE A O 1
ATOM 2283 N N . ILE A 1 292 ? 22.723 4.165 -20.982 1.00 93.50 292 ILE A N 1
ATOM 2284 C CA . ILE A 1 292 ? 22.240 3.267 -22.046 1.00 93.50 292 ILE A CA 1
ATOM 2285 C C . ILE A 1 292 ? 23.406 2.688 -22.861 1.00 93.50 292 ILE A C 1
ATOM 2287 O O . ILE A 1 292 ? 23.532 1.469 -22.953 1.00 93.50 292 ILE A O 1
ATOM 2291 N N . ALA A 1 293 ? 24.295 3.535 -23.389 1.00 92.94 293 ALA A N 1
ATOM 2292 C CA . ALA A 1 293 ? 25.434 3.090 -24.192 1.00 92.94 293 ALA A CA 1
ATOM 2293 C C . ALA A 1 293 ? 26.452 2.297 -23.357 1.00 92.94 293 ALA A C 1
ATOM 2295 O O . ALA A 1 293 ? 26.888 1.222 -23.767 1.00 92.94 293 ALA A O 1
ATOM 2296 N N . LYS A 1 294 ? 26.785 2.783 -22.152 1.00 93.00 294 LYS A N 1
ATOM 2297 C CA . LYS A 1 294 ? 27.730 2.117 -21.239 1.00 93.00 294 LYS A CA 1
ATOM 2298 C C . LYS A 1 294 ? 27.287 0.697 -20.877 1.00 93.00 294 LYS A C 1
ATOM 2300 O O . LYS A 1 294 ? 28.111 -0.213 -20.861 1.00 93.00 294 LYS A O 1
ATOM 2305 N N . HIS A 1 295 ? 26.001 0.514 -20.586 1.00 92.81 295 HIS A N 1
ATOM 2306 C CA . HIS A 1 295 ? 25.436 -0.773 -20.183 1.00 92.81 295 HIS A CA 1
ATOM 2307 C C . HIS A 1 295 ? 24.864 -1.582 -21.356 1.00 92.81 295 HIS A C 1
ATOM 2309 O O . HIS A 1 295 ? 24.312 -2.654 -21.129 1.00 92.81 295 HIS A O 1
ATOM 2315 N N . LYS A 1 296 ? 25.014 -1.100 -22.600 1.00 95.19 296 LYS A N 1
ATOM 2316 C CA . LYS A 1 296 ? 24.494 -1.743 -23.819 1.00 95.19 296 LYS A CA 1
ATOM 2317 C C . LYS A 1 296 ? 22.998 -2.079 -23.715 1.00 95.19 296 LYS A C 1
ATOM 2319 O O . LYS A 1 296 ? 22.557 -3.159 -24.109 1.00 95.19 296 LYS A O 1
ATOM 2324 N N . VAL A 1 297 ? 22.221 -1.151 -23.159 1.00 95.81 297 VAL A N 1
ATOM 2325 C CA . VAL A 1 297 ? 20.768 -1.287 -23.024 1.00 95.81 297 VAL A CA 1
ATOM 2326 C C . VAL A 1 297 ? 20.132 -1.140 -24.405 1.00 95.81 297 VAL A C 1
ATOM 2328 O O . VAL A 1 297 ? 20.189 -0.069 -25.001 1.00 95.81 297 VAL A O 1
ATOM 2331 N N . ALA A 1 298 ? 19.514 -2.211 -24.897 1.00 96.94 298 ALA A N 1
ATOM 2332 C CA . ALA A 1 298 ? 18.802 -2.235 -26.175 1.00 96.94 298 ALA A CA 1
ATOM 2333 C C . ALA A 1 298 ? 17.349 -1.757 -26.041 1.00 96.94 298 ALA A C 1
ATOM 2335 O O . ALA A 1 298 ? 16.770 -1.237 -26.994 1.00 96.94 298 ALA A O 1
ATOM 2336 N N . PHE A 1 299 ? 16.759 -1.924 -24.855 1.00 97.81 299 PHE A N 1
ATOM 2337 C CA . PHE A 1 299 ? 15.375 -1.559 -24.586 1.00 97.81 299 PHE A CA 1
ATOM 2338 C C . PHE A 1 299 ? 15.235 -0.815 -23.265 1.00 97.81 299 PHE A C 1
ATOM 2340 O O . PHE A 1 299 ? 15.783 -1.222 -22.242 1.00 97.81 299 PHE A O 1
ATOM 2347 N N . TYR A 1 300 ? 14.462 0.260 -23.269 1.00 96.12 300 TYR A N 1
ATOM 2348 C CA . TYR A 1 300 ? 14.150 1.041 -22.082 1.00 96.12 300 TYR A CA 1
ATOM 2349 C C . TYR A 1 300 ? 12.640 1.039 -21.861 1.00 96.12 300 TYR A C 1
ATOM 2351 O O . TYR A 1 300 ? 11.870 1.357 -22.763 1.00 96.12 300 TYR A O 1
ATOM 2359 N N . LEU A 1 301 ? 12.220 0.648 -20.666 1.00 94.44 301 LEU A N 1
ATOM 2360 C CA . LEU A 1 301 ? 10.827 0.542 -20.275 1.00 94.44 301 LEU A CA 1
ATOM 2361 C C . LEU A 1 301 ? 10.514 1.596 -19.219 1.00 94.44 301 LEU A C 1
ATOM 2363 O O . LEU A 1 301 ? 11.188 1.670 -18.190 1.00 94.44 301 LEU A O 1
ATOM 2367 N N . GLU A 1 302 ? 9.467 2.380 -19.443 1.00 90.81 302 GLU A N 1
ATOM 2368 C CA . GLU A 1 302 ? 9.063 3.421 -18.506 1.00 90.81 302 GLU A CA 1
ATOM 2369 C C . GLU A 1 302 ? 7.569 3.423 -18.242 1.00 90.81 302 GLU A C 1
ATOM 2371 O O . GLU A 1 302 ? 6.755 3.117 -19.111 1.00 90.81 302 GLU A O 1
ATOM 2376 N N . GLN A 1 303 ? 7.214 3.829 -17.033 1.00 84.69 303 GLN A N 1
ATOM 2377 C CA . GLN A 1 303 ? 5.868 4.253 -16.717 1.00 84.69 303 GLN A CA 1
ATOM 2378 C C . GLN A 1 303 ? 5.768 5.756 -17.019 1.00 84.69 303 GLN A C 1
ATOM 2380 O O . GLN A 1 303 ? 6.616 6.513 -16.537 1.00 84.69 303 GLN A O 1
ATOM 2385 N N . PRO A 1 304 ? 4.774 6.222 -17.802 1.00 75.69 304 PRO A N 1
ATOM 2386 C CA . PRO A 1 304 ? 4.527 7.649 -17.960 1.00 75.69 304 PRO A CA 1
ATOM 2387 C C . PRO A 1 304 ? 4.458 8.323 -16.589 1.00 75.69 304 PRO A C 1
ATOM 2389 O O . PRO A 1 304 ? 3.858 7.781 -15.657 1.00 75.69 304 PRO A O 1
ATOM 2392 N N . LYS A 1 305 ? 5.102 9.493 -16.456 1.00 65.12 305 LYS A N 1
ATOM 2393 C CA . LYS A 1 305 ? 5.299 10.148 -15.152 1.00 65.12 305 LYS A CA 1
ATOM 2394 C C . LYS A 1 305 ? 3.986 10.306 -14.399 1.00 65.12 305 LYS A C 1
ATOM 2396 O O . LYS A 1 305 ? 3.950 10.027 -13.208 1.00 65.12 305 LYS A O 1
ATOM 2401 N N . ILE A 1 306 ? 2.906 10.666 -15.087 1.00 60.28 306 ILE A N 1
ATOM 2402 C CA . ILE A 1 306 ? 1.559 10.603 -14.530 1.00 60.28 306 ILE A CA 1
ATOM 2403 C C . ILE A 1 306 ? 1.065 9.165 -14.690 1.00 60.28 306 ILE A C 1
ATOM 2405 O O . ILE A 1 306 ? 0.442 8.811 -15.684 1.00 60.28 306 ILE A O 1
ATOM 2409 N N . SER A 1 307 ? 1.316 8.318 -13.693 1.00 55.88 307 SER A N 1
ATOM 2410 C CA . SER A 1 307 ? 0.471 7.138 -13.543 1.00 55.88 307 SER A CA 1
ATOM 2411 C C . SER A 1 307 ? -0.914 7.656 -13.148 1.00 55.88 307 SER A C 1
ATOM 2413 O O . SER A 1 307 ? -0.994 8.525 -12.270 1.00 55.88 307 SER A O 1
ATOM 2415 N N . PRO A 1 308 ? -2.015 7.148 -13.737 1.00 61.03 308 PRO A N 1
ATOM 2416 C CA . PRO A 1 308 ? -3.341 7.602 -13.350 1.00 61.03 308 PRO A CA 1
ATOM 2417 C C . PRO A 1 308 ? -3.471 7.462 -11.837 1.00 61.03 308 PRO A C 1
ATOM 2419 O O . PRO A 1 308 ? -3.003 6.473 -11.261 1.00 61.03 308 PRO A O 1
ATOM 2422 N N . TRP A 1 309 ? -4.036 8.479 -11.184 1.00 71.44 309 TRP A N 1
ATOM 2423 C CA . TRP A 1 309 ? -4.152 8.454 -9.733 1.00 71.44 309 TRP A CA 1
ATOM 2424 C C . TRP A 1 309 ? -4.999 7.262 -9.336 1.00 71.44 309 TRP A C 1
ATOM 2426 O O . TRP A 1 309 ? -6.153 7.148 -9.751 1.00 71.44 309 TRP A O 1
ATOM 2436 N N . ARG A 1 310 ? -4.399 6.346 -8.583 1.00 73.56 310 ARG A N 1
ATOM 2437 C CA . ARG A 1 310 ? -4.992 5.044 -8.310 1.00 73.56 310 ARG A CA 1
ATOM 2438 C C . ARG A 1 310 ? -4.969 4.692 -6.849 1.00 73.56 310 ARG A C 1
ATOM 2440 O O . ARG A 1 310 ? -4.033 5.005 -6.108 1.00 73.56 310 ARG A O 1
ATOM 2447 N N . VAL A 1 311 ? -6.011 3.958 -6.488 1.00 72.19 311 VAL A N 1
ATOM 2448 C CA . VAL A 1 311 ? -6.238 3.413 -5.158 1.00 72.19 311 VAL A CA 1
ATOM 2449 C C . VAL A 1 311 ? -6.703 1.985 -5.374 1.00 72.19 311 VAL A C 1
ATOM 2451 O O . VAL A 1 311 ? -7.853 1.749 -5.739 1.00 72.19 311 VAL A O 1
ATOM 2454 N N . SER A 1 312 ? -5.782 1.033 -5.215 1.00 74.38 312 SER A N 1
ATOM 2455 C CA . SER A 1 312 ? -5.995 -0.350 -5.655 1.00 74.38 312 SER A CA 1
ATOM 2456 C C . SER A 1 312 ? -6.356 -0.405 -7.155 1.00 74.38 312 SER A C 1
ATOM 2458 O O . SER A 1 312 ? -5.601 0.097 -7.990 1.00 74.38 312 SER A O 1
ATOM 2460 N N . HIS A 1 313 ? -7.510 -0.970 -7.502 1.00 75.81 313 HIS A N 1
ATOM 2461 C CA . HIS A 1 313 ? -7.990 -1.159 -8.871 1.00 75.81 313 HIS A CA 1
ATOM 2462 C C . HIS A 1 313 ? -8.755 0.034 -9.455 1.00 75.81 313 HIS A C 1
ATOM 2464 O O . HIS A 1 313 ? -9.145 0.001 -10.619 1.00 75.81 313 HIS A O 1
ATOM 2470 N N . TYR A 1 314 ? -8.959 1.098 -8.677 1.00 78.50 314 TYR A N 1
ATOM 2471 C CA . TYR A 1 314 ? -9.770 2.236 -9.098 1.00 78.50 314 TYR A CA 1
ATOM 2472 C C . TYR A 1 314 ? -8.912 3.390 -9.581 1.00 78.50 314 TYR A C 1
ATOM 2474 O O . TYR A 1 314 ? -8.021 3.865 -8.870 1.00 78.50 314 TYR A O 1
ATOM 2482 N N . ARG A 1 315 ? -9.242 3.888 -10.773 1.00 78.75 315 ARG A N 1
ATOM 2483 C CA . ARG A 1 315 ? -8.746 5.161 -11.284 1.00 78.75 315 ARG A CA 1
ATOM 2484 C C . ARG A 1 315 ? -9.574 6.310 -10.708 1.00 78.75 315 ARG A C 1
ATOM 2486 O O . ARG A 1 315 ? -10.792 6.344 -10.831 1.00 78.75 315 ARG A O 1
ATOM 2493 N N . MET A 1 316 ? -8.890 7.287 -10.132 1.00 80.25 316 MET A N 1
ATOM 2494 C CA . MET A 1 316 ? -9.469 8.446 -9.457 1.00 80.25 316 MET A CA 1
ATOM 2495 C C . MET A 1 316 ? -9.312 9.701 -10.325 1.00 80.25 316 MET A C 1
ATOM 2497 O O . MET A 1 316 ? -8.749 10.705 -9.896 1.00 80.25 316 MET A O 1
ATOM 2501 N N . ALA A 1 317 ? -9.795 9.634 -11.569 1.00 81.94 317 ALA A N 1
ATOM 2502 C CA . ALA A 1 317 ? -9.675 10.711 -12.558 1.00 81.94 317 ALA A CA 1
ATOM 2503 C C . ALA A 1 317 ? -10.267 12.042 -12.049 1.00 81.94 317 ALA A C 1
ATOM 2505 O O . ALA A 1 317 ? -9.652 13.099 -12.172 1.00 81.94 317 ALA A O 1
ATOM 2506 N N . TRP A 1 318 ? -11.419 11.969 -11.377 1.00 82.12 318 TRP A N 1
ATOM 2507 C CA . TRP A 1 318 ? -12.066 13.121 -10.746 1.00 82.12 318 TRP A CA 1
ATOM 2508 C C . TRP A 1 318 ? -11.196 13.772 -9.660 1.00 82.12 318 TRP A C 1
ATOM 2510 O O . TRP A 1 318 ? -11.183 14.993 -9.534 1.00 82.12 318 TRP A O 1
ATOM 2520 N N . LEU A 1 319 ? -10.455 12.967 -8.890 1.00 76.62 319 LEU A N 1
ATOM 2521 C CA . LEU A 1 319 ? -9.605 13.451 -7.803 1.00 76.62 319 LEU A CA 1
ATOM 2522 C C . LEU A 1 319 ? -8.375 14.166 -8.368 1.00 76.62 319 LEU A C 1
ATOM 2524 O O . LEU A 1 319 ? -7.990 15.206 -7.843 1.00 76.62 319 LEU A O 1
ATOM 2528 N N . GLN A 1 320 ? -7.802 13.637 -9.457 1.00 77.00 320 GLN A N 1
ATOM 2529 C CA . GLN A 1 320 ? -6.713 14.279 -10.197 1.00 77.00 320 GLN A CA 1
ATOM 2530 C C . GLN A 1 320 ? -7.139 15.648 -10.723 1.00 77.00 320 GLN A C 1
ATOM 2532 O O . GLN A 1 320 ? -6.475 16.639 -10.415 1.00 77.00 320 GLN A O 1
ATOM 2537 N N . LYS A 1 321 ? -8.267 15.709 -11.445 1.00 82.94 321 LYS A N 1
ATOM 2538 C CA . LYS A 1 321 ? -8.816 16.964 -11.972 1.00 82.94 321 LYS A CA 1
ATOM 2539 C C . LYS A 1 321 ? -9.011 17.998 -10.884 1.00 82.94 321 LYS A C 1
ATOM 2541 O O . LYS A 1 321 ? -8.618 19.147 -11.028 1.00 82.94 321 LYS A O 1
ATOM 2546 N N . TRP A 1 322 ? -9.598 17.575 -9.776 1.00 72.56 322 TRP A N 1
ATOM 2547 C CA . TRP A 1 322 ? -9.930 18.485 -8.700 1.00 72.56 322 TRP A CA 1
ATOM 2548 C C . TRP A 1 322 ? -8.691 18.992 -7.932 1.00 72.56 322 TRP A C 1
ATOM 2550 O O . TRP A 1 322 ? -8.616 20.184 -7.655 1.00 72.56 322 TRP A O 1
ATOM 2560 N N . LEU A 1 323 ? -7.687 18.148 -7.650 1.00 70.62 323 LEU A N 1
ATOM 2561 C CA . LEU A 1 323 ? -6.475 18.581 -6.931 1.00 70.62 323 LEU A CA 1
ATOM 2562 C C . LEU A 1 323 ? -5.468 19.346 -7.803 1.00 70.62 323 LEU A C 1
ATOM 2564 O O . LEU A 1 323 ? -4.751 20.203 -7.292 1.00 70.62 323 LEU A O 1
ATOM 2568 N N . THR A 1 324 ? -5.367 19.020 -9.093 1.00 71.25 324 THR A N 1
ATOM 2569 C CA . THR A 1 324 ? -4.346 19.607 -9.986 1.00 71.25 324 THR A CA 1
ATOM 2570 C C . THR A 1 324 ? -4.902 20.663 -10.935 1.00 71.25 324 THR A C 1
ATOM 2572 O O . THR A 1 324 ? -4.134 21.424 -11.514 1.00 71.25 324 THR A O 1
ATOM 2575 N N . GLY A 1 325 ? -6.222 20.703 -11.130 1.00 77.81 325 GLY A N 1
ATOM 2576 C CA . GLY A 1 325 ? -6.868 21.497 -12.177 1.00 77.81 325 GLY A CA 1
ATOM 2577 C C . GLY A 1 325 ? -6.664 20.953 -13.597 1.00 77.81 325 GLY A C 1
ATOM 2578 O O . GLY A 1 325 ? -7.241 21.501 -14.530 1.00 77.81 325 GLY A O 1
ATOM 2579 N N . GLN A 1 326 ? -5.870 19.893 -13.784 1.00 75.06 326 GLN A N 1
ATOM 2580 C CA . GLN A 1 326 ? -5.580 19.311 -15.095 1.00 75.06 326 GLN A CA 1
ATOM 2581 C C . GLN A 1 326 ? -6.609 18.240 -15.453 1.00 75.06 326 GLN A C 1
ATOM 2583 O O . GLN A 1 326 ? -6.945 17.397 -14.618 1.00 75.06 326 GLN A O 1
ATOM 2588 N N . GLU A 1 327 ? -7.082 18.228 -16.701 1.00 80.44 327 GLU A N 1
ATOM 2589 C CA . GLU A 1 327 ? -7.880 17.099 -17.177 1.00 80.44 327 GLU A CA 1
ATOM 2590 C C . GLU A 1 327 ? -7.049 15.809 -17.083 1.00 80.44 327 GLU A C 1
ATOM 2592 O O . GLU A 1 327 ? -5.868 15.796 -17.443 1.00 80.44 327 GLU A O 1
ATOM 2597 N N . PRO A 1 328 ? -7.627 14.721 -16.556 1.00 73.25 328 PRO A N 1
ATOM 2598 C CA . PRO A 1 328 ? -6.913 13.470 -16.410 1.00 73.25 328 PRO A CA 1
ATOM 2599 C C . PRO A 1 328 ? -6.633 12.907 -17.804 1.00 73.25 328 PRO A C 1
ATOM 2601 O O . PRO A 1 328 ? -7.562 12.487 -18.486 1.00 73.25 328 PRO A O 1
ATOM 2604 N N . GLU A 1 329 ? -5.359 12.872 -18.201 1.00 68.50 329 GLU A N 1
ATOM 2605 C CA . GLU A 1 329 ? -4.922 12.355 -19.505 1.00 68.50 329 GLU A CA 1
ATOM 2606 C C . GLU A 1 329 ? -5.562 10.994 -19.813 1.00 68.50 329 GLU A C 1
ATOM 2608 O O . GLU A 1 329 ? -5.573 10.099 -18.964 1.00 68.50 329 GLU A O 1
ATOM 2613 N N . GLU A 1 330 ? -6.083 10.787 -21.019 1.00 67.00 330 GLU A N 1
ATOM 2614 C CA . GLU A 1 330 ? -6.461 9.448 -21.475 1.00 67.00 330 GLU A CA 1
ATOM 2615 C C . GLU A 1 330 ? -5.189 8.629 -21.711 1.00 67.00 330 GLU A C 1
ATOM 2617 O O . GLU A 1 330 ? -4.603 8.617 -22.787 1.00 67.00 330 GLU A O 1
ATOM 2622 N N . ILE A 1 331 ? -4.690 8.004 -20.647 1.00 62.47 331 ILE A N 1
ATOM 2623 C CA . ILE A 1 331 ? -3.448 7.240 -20.710 1.00 62.47 331 ILE A CA 1
ATOM 2624 C C . ILE A 1 331 ? -3.762 5.867 -21.308 1.00 62.47 331 ILE A C 1
ATOM 2626 O O . ILE A 1 331 ? -4.365 5.020 -20.643 1.00 62.47 331 ILE A O 1
ATOM 2630 N N . GLU A 1 332 ? -3.329 5.648 -22.550 1.00 58.28 332 GLU A N 1
ATOM 2631 C CA . GLU A 1 332 ? -3.132 4.310 -23.114 1.00 58.28 332 GLU A CA 1
ATOM 2632 C C . GLU A 1 332 ? -2.146 3.536 -22.225 1.00 58.28 332 GLU A C 1
ATOM 2634 O O . GLU A 1 332 ? -1.142 4.107 -21.807 1.00 58.28 332 GLU A O 1
ATOM 2639 N N . ALA A 1 333 ? -2.480 2.279 -21.899 1.00 58.62 333 ALA A N 1
ATOM 2640 C CA . ALA A 1 333 ? -1.688 1.271 -21.175 1.00 58.62 333 ALA A CA 1
ATOM 2641 C C . ALA A 1 333 ? -0.416 1.796 -20.469 1.00 58.62 333 ALA A C 1
ATOM 2643 O O . ALA A 1 333 ? 0.578 2.128 -21.105 1.00 58.62 333 ALA A O 1
ATOM 2644 N N . GLY A 1 334 ? -0.424 1.826 -19.132 1.00 77.19 334 GLY A N 1
ATOM 2645 C CA . GLY A 1 334 ? 0.488 2.627 -18.297 1.00 77.19 334 GLY A CA 1
ATOM 2646 C C . GLY A 1 334 ? 1.993 2.299 -18.293 1.00 77.19 334 GLY A C 1
ATOM 2647 O O . GLY A 1 334 ? 2.667 2.715 -17.352 1.00 77.19 334 GLY A O 1
ATOM 2648 N N . TRP A 1 335 ? 2.519 1.594 -19.296 1.00 88.69 335 TRP A N 1
ATOM 2649 C CA . TRP A 1 335 ? 3.946 1.378 -19.545 1.00 88.69 335 TRP A CA 1
ATOM 2650 C C . TRP A 1 335 ? 4.265 1.524 -21.037 1.00 88.69 335 TRP A C 1
ATOM 2652 O O . TRP A 1 335 ? 3.545 0.999 -21.883 1.00 88.69 335 TRP A O 1
ATOM 2662 N N . ARG A 1 336 ? 5.379 2.190 -21.353 1.00 90.94 336 ARG A N 1
ATOM 2663 C CA . ARG A 1 336 ? 5.888 2.406 -22.713 1.00 90.94 336 ARG A CA 1
ATOM 2664 C C . ARG A 1 336 ? 7.266 1.781 -22.863 1.00 90.94 336 ARG A C 1
ATOM 2666 O O . ARG A 1 336 ? 8.141 1.990 -22.023 1.00 90.94 336 ARG A O 1
ATOM 2673 N N . LEU A 1 337 ? 7.447 1.023 -23.940 1.00 94.44 337 LEU A N 1
ATOM 2674 C CA . LEU A 1 337 ? 8.724 0.428 -24.314 1.00 94.44 337 LEU A CA 1
ATOM 2675 C C . LEU A 1 337 ? 9.382 1.281 -25.400 1.00 94.44 337 LEU A C 1
ATOM 2677 O O . LEU A 1 337 ? 8.727 1.671 -26.362 1.00 94.44 337 LEU A O 1
ATOM 2681 N N . TYR A 1 338 ? 10.678 1.523 -25.268 1.00 95.69 338 TYR A N 1
ATOM 2682 C CA . TYR A 1 338 ? 11.496 2.220 -26.250 1.00 95.69 338 TYR A CA 1
ATOM 2683 C C . TYR A 1 338 ? 12.647 1.329 -26.687 1.00 95.69 338 TYR A C 1
ATOM 2685 O O . TYR A 1 338 ? 13.250 0.631 -25.870 1.00 95.69 338 TYR A O 1
ATOM 2693 N N . GLN A 1 339 ? 12.977 1.391 -27.970 1.00 96.75 339 GLN A N 1
ATOM 2694 C CA . GLN A 1 339 ? 14.199 0.826 -28.512 1.00 96.75 339 GLN A CA 1
ATOM 2695 C C . GLN A 1 339 ? 15.322 1.860 -28.418 1.00 96.75 339 GLN A C 1
ATOM 2697 O O . GLN A 1 339 ? 15.131 3.044 -28.710 1.00 96.75 339 GLN A O 1
ATOM 2702 N N . CYS A 1 340 ? 16.495 1.405 -27.993 1.00 95.00 340 CYS A N 1
ATOM 2703 C CA . CYS A 1 340 ? 17.661 2.232 -27.741 1.00 95.00 340 CYS A CA 1
ATOM 2704 C C . CYS A 1 340 ? 18.875 1.718 -28.521 1.00 95.00 340 CYS A C 1
ATOM 2706 O O . CYS A 1 340 ? 19.128 0.518 -28.568 1.00 95.00 340 CYS A O 1
ATOM 2708 N N . ASP A 1 341 ? 19.660 2.641 -29.068 1.00 90.94 341 ASP A N 1
ATOM 2709 C CA . ASP A 1 341 ? 20.969 2.383 -29.687 1.00 90.94 341 ASP A CA 1
ATOM 2710 C C . ASP A 1 341 ? 22.131 3.012 -28.881 1.00 90.94 341 ASP A C 1
ATOM 2712 O O . ASP A 1 341 ? 23.301 2.848 -29.216 1.00 90.94 341 ASP A O 1
ATOM 2716 N N . GLY A 1 342 ? 21.812 3.756 -27.811 1.00 83.56 342 GLY A N 1
ATOM 2717 C CA . GLY A 1 342 ? 22.767 4.499 -26.984 1.00 83.56 342 GLY A CA 1
ATOM 2718 C C . GLY A 1 342 ? 23.239 5.838 -27.567 1.00 83.56 342 GLY A C 1
ATOM 2719 O O . GLY A 1 342 ? 23.896 6.600 -26.855 1.00 83.56 342 GLY A O 1
ATOM 2720 N N . ALA A 1 343 ? 22.879 6.167 -28.809 1.00 85.25 343 ALA A N 1
ATOM 2721 C CA . ALA A 1 343 ? 23.327 7.363 -29.517 1.00 85.25 343 ALA A CA 1
ATOM 2722 C C . ALA A 1 343 ? 22.157 8.287 -29.894 1.00 85.25 343 ALA A C 1
ATOM 2724 O O . ALA A 1 343 ? 22.168 9.475 -29.540 1.00 85.25 343 ALA A O 1
ATOM 2725 N N . SER A 1 344 ? 21.139 7.748 -30.564 1.00 89.69 344 SER A N 1
ATOM 2726 C CA . SER A 1 344 ? 19.958 8.464 -31.027 1.00 89.69 344 SER A CA 1
ATOM 2727 C C . SER A 1 344 ? 18.905 8.625 -29.934 1.00 89.69 344 SER A C 1
ATOM 2729 O O . SER A 1 344 ? 18.949 8.016 -28.864 1.00 89.69 344 SER A O 1
ATOM 2731 N N . THR A 1 345 ? 17.916 9.474 -30.203 1.00 89.06 345 THR A N 1
ATOM 2732 C CA . THR A 1 345 ? 16.700 9.541 -29.388 1.00 89.06 345 THR A CA 1
ATOM 2733 C C . THR A 1 345 ? 16.002 8.173 -29.392 1.00 89.06 345 THR A C 1
ATOM 2735 O O . THR A 1 345 ? 15.880 7.589 -30.473 1.00 89.06 345 THR A O 1
ATOM 2738 N N . PRO A 1 346 ? 15.552 7.643 -28.237 1.00 92.38 346 PRO A N 1
ATOM 2739 C CA . PRO A 1 346 ? 14.920 6.331 -28.191 1.00 92.38 346 PRO A CA 1
ATOM 2740 C C . PRO A 1 346 ? 13.588 6.331 -28.934 1.00 92.38 346 PRO A C 1
ATOM 2742 O O . PRO A 1 346 ? 12.810 7.280 -28.838 1.00 92.38 346 PRO A O 1
ATOM 2745 N N . ILE A 1 347 ? 13.336 5.260 -29.681 1.00 94.00 347 ILE A N 1
ATOM 2746 C CA . ILE A 1 347 ? 12.173 5.151 -30.564 1.00 94.00 347 ILE A CA 1
ATOM 2747 C C . ILE A 1 347 ? 11.085 4.361 -29.829 1.00 94.00 347 ILE A C 1
ATOM 2749 O O . ILE A 1 347 ? 11.371 3.251 -29.372 1.00 94.00 347 ILE A O 1
ATOM 2753 N N . PRO A 1 348 ? 9.856 4.891 -29.680 1.00 93.19 348 PRO A N 1
ATOM 2754 C CA . PRO A 1 348 ? 8.777 4.158 -29.029 1.00 93.19 348 PRO A CA 1
ATOM 2755 C C . PRO A 1 348 ? 8.414 2.906 -29.833 1.00 93.19 348 PRO A C 1
ATOM 2757 O O . PRO A 1 348 ? 8.256 2.950 -31.053 1.00 93.19 348 PRO A O 1
ATOM 2760 N N . VAL A 1 349 ? 8.268 1.783 -29.137 1.00 94.31 349 VAL A N 1
ATOM 2761 C CA . VAL A 1 349 ? 7.838 0.508 -29.712 1.00 94.31 349 VAL A CA 1
ATOM 2762 C C . VAL A 1 349 ? 6.319 0.423 -29.620 1.00 94.31 349 VAL A C 1
ATOM 2764 O O . VAL A 1 349 ? 5.746 0.535 -28.537 1.00 94.31 349 VAL A O 1
ATOM 2767 N N . VAL A 1 350 ? 5.661 0.181 -30.755 1.00 92.19 350 VAL A N 1
ATOM 2768 C CA . VAL A 1 350 ? 4.216 -0.070 -30.790 1.00 92.19 350 VAL A CA 1
ATOM 2769 C C . VAL A 1 350 ? 3.949 -1.479 -30.266 1.00 92.19 350 VAL A C 1
ATOM 2771 O O . VAL A 1 350 ? 4.255 -2.475 -30.924 1.00 92.19 350 VAL A O 1
ATOM 2774 N N . LEU A 1 351 ? 3.386 -1.562 -29.062 1.00 89.69 351 LEU A N 1
ATOM 2775 C CA . LEU A 1 351 ? 3.031 -2.822 -28.419 1.00 89.69 351 LEU A CA 1
ATOM 2776 C C . LEU A 1 351 ? 1.634 -3.263 -28.865 1.00 89.69 351 LEU A C 1
ATOM 2778 O O . LEU A 1 351 ? 0.681 -2.489 -28.821 1.00 89.69 351 LEU A O 1
ATOM 2782 N N . ARG A 1 352 ? 1.498 -4.527 -29.273 1.00 84.06 352 ARG A N 1
ATOM 2783 C CA . ARG A 1 352 ? 0.184 -5.143 -29.502 1.00 84.06 352 ARG A CA 1
ATOM 2784 C C . ARG A 1 352 ? -0.390 -5.603 -28.165 1.00 84.06 352 ARG A C 1
ATOM 2786 O O . ARG A 1 352 ? 0.362 -6.053 -27.303 1.00 84.06 352 ARG A O 1
ATOM 2793 N N . SER A 1 353 ? -1.710 -5.511 -27.997 1.00 72.75 353 SER A N 1
ATOM 2794 C CA . SER A 1 353 ? -2.368 -6.008 -26.784 1.00 72.75 353 SER A CA 1
ATOM 2795 C C . SER A 1 353 ? -2.055 -7.494 -26.581 1.00 72.75 353 SER A C 1
ATOM 2797 O O . SER A 1 353 ? -2.270 -8.313 -27.476 1.00 72.75 353 SER A O 1
ATOM 2799 N N . ALA A 1 354 ? -1.525 -7.835 -25.409 1.00 65.31 354 ALA A N 1
ATOM 2800 C CA . ALA A 1 354 ? -1.104 -9.185 -25.061 1.00 65.31 354 ALA A CA 1
ATOM 2801 C C . ALA A 1 354 ? -2.282 -10.000 -24.511 1.00 65.31 354 ALA A C 1
ATOM 2803 O O . ALA A 1 354 ? -2.319 -10.337 -23.332 1.00 65.31 354 ALA A O 1
ATOM 2804 N N . VAL A 1 355 ? -3.263 -10.298 -25.367 1.00 63.53 355 VAL A N 1
ATOM 2805 C CA . VAL A 1 355 ? -4.505 -10.980 -24.954 1.00 63.53 355 VAL A CA 1
ATOM 2806 C C . VAL A 1 355 ? -4.241 -12.397 -24.410 1.00 63.53 355 VAL A C 1
ATOM 2808 O O . VAL A 1 355 ? -4.973 -12.856 -23.540 1.00 63.53 355 VAL A O 1
ATOM 2811 N N . GLU A 1 356 ? -3.175 -13.071 -24.861 1.00 67.19 356 GLU A N 1
ATOM 2812 C CA . GLU A 1 356 ? -2.878 -14.479 -24.524 1.00 67.19 356 GLU A CA 1
ATOM 2813 C C . GLU A 1 356 ? -1.589 -14.703 -23.706 1.00 67.19 356 GLU A C 1
ATOM 2815 O O . GLU A 1 356 ? -1.195 -15.849 -23.477 1.00 67.19 356 GLU A O 1
ATOM 2820 N N . PHE A 1 357 ? -0.897 -13.642 -23.279 1.00 62.91 357 PHE A N 1
ATOM 2821 C CA . PHE A 1 357 ? 0.355 -13.753 -22.520 1.00 62.91 357 PHE A CA 1
ATOM 2822 C C . PHE A 1 357 ? 0.178 -13.234 -21.084 1.00 62.91 357 PHE A C 1
ATOM 2824 O O . PHE A 1 357 ? -0.420 -12.176 -20.899 1.00 62.91 357 PHE A O 1
ATOM 2831 N N . PRO A 1 358 ? 0.724 -13.914 -20.059 1.00 58.53 358 PRO A N 1
ATOM 2832 C CA . PRO A 1 358 ? 1.490 -15.159 -20.121 1.00 58.53 358 PRO A CA 1
ATOM 2833 C C . PRO A 1 358 ? 0.605 -16.409 -20.231 1.00 58.53 358 PRO A C 1
ATOM 2835 O O . PRO A 1 358 ? -0.382 -16.542 -19.515 1.00 58.53 358 PRO A O 1
ATOM 2838 N N . LYS A 1 359 ? 1.006 -17.379 -21.069 1.00 53.78 359 LYS A N 1
ATOM 2839 C CA . LYS A 1 359 ? 0.340 -18.698 -21.136 1.00 53.78 359 LYS A CA 1
ATOM 2840 C C . LYS A 1 359 ? 0.522 -19.507 -19.842 1.00 53.78 359 LYS A C 1
ATOM 2842 O O . LYS A 1 359 ? -0.294 -20.377 -19.552 1.00 53.78 359 LYS A O 1
ATOM 2847 N N . ARG A 1 360 ? 1.591 -19.225 -19.079 1.00 47.47 360 ARG A N 1
ATOM 2848 C CA . ARG A 1 360 ? 1.884 -19.725 -17.722 1.00 47.47 360 ARG A CA 1
ATOM 2849 C C . ARG A 1 360 ? 2.732 -18.697 -16.972 1.00 47.47 360 ARG A C 1
ATOM 2851 O O . ARG A 1 360 ? 3.670 -18.157 -17.554 1.00 47.47 360 ARG A O 1
ATOM 2858 N N . VAL A 1 361 ? 2.436 -18.447 -15.697 1.00 51.03 361 VAL A N 1
ATOM 2859 C CA . VAL A 1 361 ? 3.320 -17.668 -14.814 1.00 51.03 361 VAL A CA 1
ATOM 2860 C C . VAL A 1 361 ? 4.298 -18.654 -14.168 1.00 51.03 361 VAL A C 1
ATOM 2862 O O . VAL A 1 361 ? 3.837 -19.605 -13.543 1.00 51.03 361 VAL A O 1
ATOM 2865 N N . PRO A 1 362 ? 5.624 -18.495 -14.318 1.00 41.00 362 PRO A N 1
ATOM 2866 C CA . PRO A 1 362 ? 6.579 -19.405 -13.692 1.00 41.00 362 PRO A CA 1
ATOM 2867 C C . PRO A 1 362 ? 6.363 -19.478 -12.172 1.00 41.00 362 PRO A C 1
ATOM 2869 O O . PRO A 1 362 ? 6.447 -18.458 -11.491 1.00 41.00 362 PRO A O 1
ATOM 2872 N N . GLY A 1 363 ? 6.091 -20.678 -11.649 1.00 42.41 363 GLY A N 1
ATOM 2873 C CA . GLY A 1 363 ? 5.896 -20.916 -10.213 1.00 42.41 363 GLY A CA 1
ATOM 2874 C C . GLY A 1 363 ? 4.455 -20.806 -9.692 1.00 42.41 363 GLY A C 1
ATOM 2875 O O . GLY A 1 363 ? 4.279 -20.848 -8.476 1.00 42.41 363 GLY A O 1
ATOM 2876 N N . LEU A 1 364 ? 3.453 -20.685 -10.574 1.00 35.59 364 LEU A N 1
ATOM 2877 C CA . LEU A 1 364 ? 2.025 -20.853 -10.262 1.00 35.59 364 LEU A CA 1
ATOM 2878 C C . LEU A 1 364 ? 1.421 -22.053 -10.993 1.00 35.59 364 LEU A C 1
ATOM 2880 O O . LEU A 1 364 ? 1.779 -22.262 -12.177 1.00 35.59 364 LEU A O 1
#

pLDDT: mean 79.04, std 19.03, range [30.83, 98.44]

Secondary structure (DSSP, 8-state):
-HHHHHHHHHHHHHHHHHHHHSPP---HHHH--B-GGGSSSS-----SS--PPPPTTT-------HHHHHHTHHHHHHHHH-GGGGGGGG-HHHHHHHHHHHHHHHHHHHHHHHHHHHTT--HHHHHHHHHHHHHHH-SS--GGGGGGGHHHHHHHHHHHHHHHHHT-SSHHHHHHHHHHHHHHHHHHHHHHHHHHHHHHHHHT-TTHHHHGGGGTTHHHHHHHHHHHHTTPPTT-EEE--EEEETTEEEE-SHHHHHHHHHH-S--EEPPHHHHSTT--TTT-HHHIIIIIITTT--EEEE--SBPPPEETTEE-HHHHHHHHSS-----SSS-EEEE--SSSPPEEP-PPP-TT--SS-TT-

Foldseek 3Di:
DVLVCVLVVVVVVCVVCCLPPFDPADALVVLQDAPVLQAQDDDDPDDDDDDPDQDPQASGPDPQDLVNLVLQLLLLQLCQQFVVLVLCVLPVVSSVVSSVNSVVLLVLLVQLVVVCVVVVNCLSVVLNVVSSSVSSRRSDRDNVVCVVVVVVSLVSNLSSLVVQLVPDPDPVSNVVSVVCSCSSNSNSCVNVVVVVVLVVVLVPDLPNCCQFLNNQCQQLLLVLVVCLVVVPAAQLEEEEQWAAASSYIHGHCVSQVVSCQQNVHHYHYDDPVCVDPPHPPPQRLCCLQVPCQVSVHQKYKYFDRHDQHTSGRDRPQVSCCSNNVDRGDPDDHGMWMWGHPSHDRTHTDDGDRCSCPPVDRPPD

Sequence (364 aa):
ALTISITILSFYSVRWAVNYFAPKTVAFEALAQIDPSAILGDTQLTETGGTKAPDIFTGTRGRSGYVTRLLGYGTWFSYLLWQPMRLGTGSHAIWYVATALGWIVALIGLVAVVDAIKKYQWLLPAVALYTLALCLNWPQATARYLVPISPLILLMVVRGLQLLQAKAATPSHRTIWKTIGAIGVGSVVLCNLVLYVEEVRIMRSSRFADRYEAGLNTGLVAAAQYLTDKNVGNWQTAVNPEYININKRRMSPTGLRILTMLTGKAALQVPEKYTRAPYKIPNDRDFRKQFIAKHKVAFYLEQPKISPWRVSHYRMAWLQKWLTGQEPEEIEAGWRLYQCDGASTPIPVVLRSAVEFPKRVPGL

Radius of gyration: 23.78 Å; chains: 1; bounding box: 60×47×67 Å